Protein AF-A0A0C2ZKI4-F1 (afdb_monomer)

Mean predicted aligned error: 9.09 Å

Nearest PDB structures (foldseek):
  8q8h-assembly1_D  TM=3.939E-01  e=3.869E-04  Niabella aurantiaca DSM 17617
  6z9c-assembly1_A  TM=4.856E-01  e=5.488E-03  Homo sapiens
  5fqh-assembly1_A  TM=3.727E-01  e=3.620E-03  Clostridium perfringens
  4hss-assembly1_A  TM=4.366E-01  e=1.912E-02  Corynebacterium diphtheriae NCTC 13129
  5fr0-assembly1_A  TM=3.6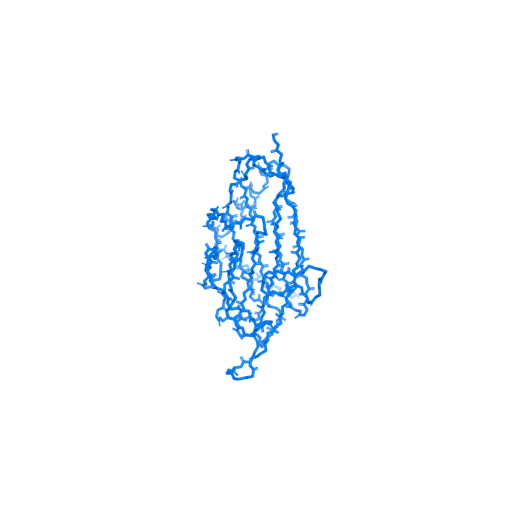93E-01  e=7.897E-03  Clostridium perfringens

Sequence (197 aa):
MRFVVVLLFLFNSVWADTLRNEIREEYNAPVSNMETQEINSNGINITLRYPAHVYAGETFTVYASMTNSIDYATMGGLTLSFPQYNSMDANILSRRFDKLNGYLPPSKLYSRVYNRNIPIDYYVIEGWENEWSYGATKHMRLQFKAPYSIPQIEVNVRGVLIFGRGRNKQEVAVPIHSYLNDQQGYPVTQIVIKVLR

Solvent-accessible surface area (backbone atoms only — not comparable to full-atom values): 10902 Å² total; per-residue (Å²): 137,86,86,81,85,79,84,79,80,85,72,63,66,69,62,56,50,52,53,49,48,56,52,48,59,63,68,72,48,74,83,73,59,58,44,75,49,78,47,78,42,95,50,36,40,36,43,37,39,32,44,51,56,47,49,43,67,39,74,49,58,42,37,41,34,42,33,34,63,40,79,69,41,37,24,35,34,43,36,45,30,29,81,91,27,53,65,77,73,68,46,76,76,46,70,62,39,80,39,76,47,78,45,40,54,85,42,70,47,78,18,77,81,72,69,41,75,39,76,36,82,32,18,34,40,37,34,34,31,79,73,40,52,56,72,42,70,34,36,41,30,36,33,35,63,37,56,81,87,50,65,55,49,55,40,36,35,33,36,37,42,28,28,68,61,85,91,62,56,45,76,50,56,29,39,77,73,52,100,44,59,48,95,56,64,44,32,29,49,72,50,70,27,37,36,43,131

pLDDT: mean 86.59, std 19.32, range [29.3, 98.62]

Structure (mmCIF, N/CA/C/O backbone):
data_AF-A0A0C2ZKI4-F1
#
_entry.id   AF-A0A0C2ZKI4-F1
#
loop_
_atom_site.group_PDB
_atom_site.id
_atom_site.type_symbol
_atom_site.label_atom_id
_atom_site.label_alt_id
_atom_site.label_comp_id
_atom_site.label_asym_id
_atom_site.label_entity_id
_atom_site.label_seq_id
_atom_site.pdbx_PDB_ins_code
_atom_site.Cartn_x
_atom_site.Cartn_y
_atom_site.Cartn_z
_atom_site.occupancy
_atom_site.B_iso_or_equiv
_atom_site.auth_seq_id
_atom_site.auth_comp_id
_atom_site.auth_asym_id
_atom_site.auth_atom_id
_atom_site.pdbx_PDB_model_num
ATOM 1 N N . MET A 1 1 ? -22.386 -2.337 -54.369 1.00 37.91 1 MET A N 1
ATOM 2 C CA . MET A 1 1 ? -22.673 -2.932 -53.044 1.00 37.91 1 MET A CA 1
ATOM 3 C C . MET A 1 1 ? -21.353 -3.280 -52.377 1.00 37.91 1 MET A C 1
ATOM 5 O O . MET A 1 1 ? -20.612 -4.079 -52.931 1.00 37.91 1 MET A O 1
ATOM 9 N N . ARG A 1 2 ? -21.017 -2.641 -51.251 1.00 32.12 2 ARG A N 1
ATOM 10 C CA . ARG A 1 2 ? -19.875 -3.028 -50.408 1.00 32.12 2 ARG A CA 1
ATOM 11 C C . ARG A 1 2 ? -20.406 -3.935 -49.300 1.00 32.12 2 ARG A C 1
ATOM 13 O O . ARG A 1 2 ? -21.283 -3.512 -48.555 1.00 32.12 2 ARG A O 1
ATOM 20 N N . PHE A 1 3 ? -19.901 -5.161 -49.223 1.00 29.30 3 PHE A N 1
ATOM 21 C CA . PHE A 1 3 ? -20.141 -6.052 -48.092 1.00 29.30 3 PHE A CA 1
ATOM 22 C C . PHE A 1 3 ? -19.179 -5.679 -46.963 1.00 29.30 3 PHE A C 1
ATOM 24 O O . PHE A 1 3 ? -17.966 -5.669 -47.160 1.00 29.30 3 PHE A O 1
ATOM 31 N N . VAL A 1 4 ? -19.728 -5.364 -45.791 1.00 29.44 4 VAL A N 1
ATOM 32 C CA . VAL A 1 4 ? -18.985 -5.342 -44.529 1.00 29.44 4 VAL A CA 1
ATOM 33 C C . VAL A 1 4 ? -19.191 -6.709 -43.893 1.00 29.44 4 VAL A C 1
ATOM 35 O O . VAL A 1 4 ? -20.310 -7.068 -43.534 1.00 29.44 4 VAL A O 1
ATOM 38 N N . VAL A 1 5 ? -18.117 -7.487 -43.796 1.00 31.23 5 VAL A N 1
ATOM 39 C CA . VAL A 1 5 ? -18.086 -8.719 -43.006 1.00 31.23 5 VAL A CA 1
ATOM 40 C C . VAL A 1 5 ? -17.860 -8.305 -41.557 1.00 31.23 5 VAL A C 1
ATOM 42 O O . VAL A 1 5 ? -16.772 -7.858 -41.199 1.00 31.23 5 VAL A O 1
ATOM 45 N N . VAL A 1 6 ? -18.894 -8.420 -40.727 1.00 37.03 6 VAL A N 1
ATOM 46 C CA . VAL A 1 6 ? -18.751 -8.325 -39.271 1.00 37.03 6 VAL A CA 1
ATOM 47 C C . VAL A 1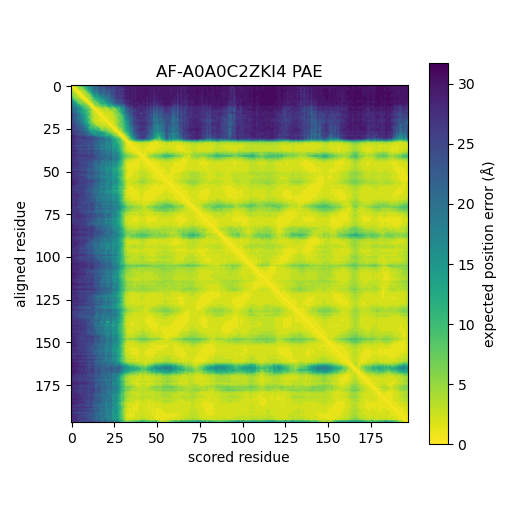 6 ? -18.367 -9.712 -38.772 1.00 37.03 6 VAL A C 1
ATOM 49 O O . VAL A 1 6 ? -19.186 -10.629 -38.759 1.00 37.03 6 VAL A O 1
ATOM 52 N N . LEU A 1 7 ? -17.097 -9.874 -38.402 1.00 31.77 7 LEU A N 1
ATOM 53 C CA . LEU A 1 7 ? -16.608 -11.057 -37.703 1.00 31.77 7 LEU A CA 1
ATOM 54 C C . LEU A 1 7 ? -17.161 -11.019 -36.266 1.00 31.77 7 LEU A C 1
ATOM 56 O O . LEU A 1 7 ? -16.655 -10.285 -35.417 1.00 31.77 7 LEU A O 1
ATOM 60 N N . LEU A 1 8 ? -18.220 -11.782 -35.991 1.00 34.41 8 LEU A N 1
ATOM 61 C CA . LEU A 1 8 ? -18.655 -12.061 -34.622 1.00 34.41 8 LEU A CA 1
ATOM 62 C C . LEU A 1 8 ? -17.732 -13.129 -34.027 1.00 34.41 8 LEU A C 1
ATOM 64 O O . LEU A 1 8 ? -17.852 -14.313 -34.335 1.00 34.41 8 LEU A O 1
ATOM 68 N N . PHE A 1 9 ? -16.810 -12.708 -33.163 1.00 36.28 9 PHE A N 1
ATOM 69 C CA . PHE A 1 9 ? -16.100 -13.632 -32.285 1.00 36.28 9 PHE A CA 1
ATOM 70 C C . PHE A 1 9 ? -17.050 -14.109 -31.181 1.00 36.28 9 PHE A C 1
ATOM 72 O O . PHE A 1 9 ? -17.477 -13.334 -30.326 1.00 36.28 9 PHE A O 1
ATOM 79 N N . LEU A 1 10 ? -17.366 -15.403 -31.207 1.00 39.44 10 LEU A N 1
ATOM 80 C CA . LEU A 1 10 ? -17.976 -16.135 -30.101 1.00 39.44 10 LEU A CA 1
ATOM 81 C C . LEU A 1 10 ? -16.956 -16.222 -28.956 1.00 39.44 10 LEU A C 1
ATOM 83 O O . LEU A 1 10 ? -16.124 -17.126 -28.923 1.00 39.44 10 LEU A O 1
ATOM 87 N N . PHE A 1 11 ? -16.990 -15.264 -28.031 1.00 40.72 11 PHE A N 1
ATOM 88 C CA . PHE A 1 11 ? -16.273 -15.376 -26.763 1.00 40.72 11 PHE A CA 1
ATOM 89 C C . PHE A 1 11 ? -17.106 -16.187 -25.761 1.00 40.72 11 PHE A C 1
ATOM 91 O O . PHE A 1 11 ? -18.300 -15.955 -25.584 1.00 40.72 11 PHE A O 1
ATOM 98 N N . ASN A 1 12 ? -16.442 -17.168 -25.148 1.00 44.38 12 ASN A N 1
ATOM 99 C CA . ASN A 1 12 ? -16.962 -18.180 -24.228 1.00 44.38 12 ASN A CA 1
ATOM 100 C C . ASN A 1 12 ? -17.984 -17.644 -23.207 1.00 44.38 12 ASN A C 1
ATOM 102 O O . ASN A 1 12 ? -17.681 -16.736 -22.431 1.00 44.38 12 ASN A O 1
ATOM 106 N N . SER A 1 13 ? -19.156 -18.286 -23.147 1.00 54.28 13 SER A N 1
ATOM 107 C CA . SER A 1 13 ? -20.263 -17.988 -22.220 1.00 54.28 13 SER A CA 1
ATOM 108 C C . SER A 1 13 ? -19.841 -17.938 -20.749 1.00 54.28 13 SER A C 1
ATOM 110 O O . SER A 1 13 ? -20.344 -17.118 -19.993 1.00 54.28 13 SER A O 1
ATOM 112 N N . VAL A 1 14 ? -18.840 -18.733 -20.368 1.00 49.41 14 VAL A N 1
ATOM 113 C CA . VAL A 1 14 ? -18.329 -18.818 -18.993 1.00 49.41 14 VAL A CA 1
ATOM 114 C C . VAL A 1 14 ? -17.752 -17.485 -18.497 1.00 49.41 14 VAL A C 1
ATOM 116 O O . VAL A 1 14 ? -17.982 -17.112 -17.355 1.00 49.41 14 VAL A O 1
ATOM 119 N N . TRP A 1 15 ? -17.048 -16.725 -19.343 1.00 54.16 15 TRP A N 1
ATOM 120 C CA . TRP A 1 15 ? -16.497 -15.417 -18.949 1.00 54.16 15 TRP A CA 1
ATOM 121 C C . TRP A 1 15 ? -17.580 -14.345 -18.823 1.00 54.16 15 TRP A C 1
ATOM 123 O O . TRP A 1 15 ? -17.510 -13.489 -17.941 1.00 54.16 15 TRP A O 1
ATOM 133 N N . ALA A 1 16 ? -18.590 -14.404 -19.692 1.00 52.09 16 ALA A N 1
ATOM 134 C CA . ALA A 1 16 ? -19.735 -13.508 -19.629 1.00 52.09 16 ALA A CA 1
ATOM 135 C C . ALA A 1 16 ? -20.587 -13.775 -18.379 1.00 52.09 16 ALA A C 1
ATOM 137 O O . ALA A 1 16 ? -21.088 -12.826 -17.780 1.00 52.09 16 ALA A O 1
ATOM 138 N N . ASP A 1 17 ? -20.706 -15.036 -17.960 1.00 47.88 17 ASP A N 1
ATOM 139 C CA . ASP A 1 17 ? -21.425 -15.423 -16.747 1.00 47.88 17 ASP A CA 1
ATOM 140 C C . ASP A 1 17 ? -20.657 -15.047 -15.475 1.00 47.88 17 ASP A C 1
ATOM 142 O O . ASP A 1 17 ? -21.270 -14.540 -14.538 1.00 47.88 17 ASP A O 1
ATOM 146 N N . THR A 1 18 ? -19.325 -15.180 -15.448 1.00 54.97 18 THR A N 1
ATOM 147 C CA . THR A 1 18 ? -18.505 -14.697 -14.321 1.00 54.97 18 THR A CA 1
ATOM 148 C C . THR A 1 18 ? -18.608 -13.181 -14.166 1.00 54.97 18 THR A C 1
ATOM 150 O O . THR A 1 18 ? -18.892 -12.707 -13.072 1.00 54.97 18 THR A O 1
ATOM 153 N N . LEU A 1 19 ? -18.491 -12.420 -15.262 1.00 49.25 19 LEU A N 1
ATOM 154 C CA . LEU A 1 19 ? -18.673 -10.963 -15.237 1.00 49.25 19 LEU A CA 1
ATOM 155 C C . LEU A 1 19 ? -20.100 -10.570 -14.829 1.00 49.25 19 LEU A C 1
ATOM 157 O O . LEU A 1 19 ? -20.286 -9.640 -14.052 1.00 49.25 19 LEU A O 1
ATOM 161 N N . ARG A 1 20 ? -21.127 -11.286 -15.307 1.00 48.88 20 ARG A N 1
ATOM 162 C CA . ARG A 1 20 ? -22.522 -11.041 -14.900 1.00 48.88 20 ARG A CA 1
ATOM 163 C C . ARG A 1 20 ? -22.770 -11.359 -13.431 1.00 48.88 20 ARG A C 1
ATOM 165 O O . ARG A 1 20 ? -23.572 -10.663 -12.813 1.00 48.88 20 ARG A O 1
ATOM 172 N N . ASN A 1 21 ? -22.123 -12.385 -12.886 1.00 49.56 21 ASN A N 1
ATOM 173 C CA . ASN A 1 21 ? -22.254 -12.759 -11.482 1.00 49.56 21 ASN A CA 1
ATOM 174 C C . ASN A 1 21 ? -21.488 -11.793 -10.570 1.00 49.56 21 ASN A C 1
ATOM 176 O O . ASN A 1 21 ? -22.057 -11.361 -9.574 1.00 49.56 21 ASN A O 1
ATOM 180 N N . GLU A 1 22 ? -20.288 -11.348 -10.960 1.00 53.16 22 GLU A N 1
ATOM 181 C CA . GLU A 1 22 ? -19.554 -10.277 -10.264 1.00 53.16 22 GLU A CA 1
ATOM 182 C C . GLU A 1 22 ? -20.364 -8.966 -10.235 1.00 53.16 22 GLU A C 1
ATOM 184 O O . GLU A 1 22 ? -20.493 -8.341 -9.184 1.00 53.16 22 GLU A O 1
ATOM 189 N N . ILE A 1 23 ? -21.008 -8.596 -11.350 1.00 52.44 23 ILE A N 1
ATOM 190 C CA . ILE A 1 23 ? -21.878 -7.407 -11.433 1.00 52.44 23 ILE A CA 1
ATOM 191 C C . ILE A 1 23 ? -23.172 -7.582 -10.611 1.00 52.44 23 ILE A C 1
ATOM 193 O O . ILE A 1 23 ? -23.674 -6.625 -10.023 1.00 52.44 23 ILE A O 1
ATOM 197 N N . ARG A 1 24 ? -23.744 -8.793 -10.546 1.00 43.81 24 ARG A N 1
ATOM 198 C CA . ARG A 1 24 ? -24.962 -9.074 -9.759 1.00 43.81 24 ARG A CA 1
ATOM 199 C C . ARG A 1 24 ? -24.718 -9.088 -8.253 1.00 43.81 24 ARG A C 1
ATOM 201 O O . ARG A 1 24 ? -25.612 -8.684 -7.511 1.00 43.81 24 ARG A O 1
ATOM 208 N N . GLU A 1 25 ? -23.551 -9.541 -7.803 1.00 52.25 25 GLU A N 1
ATOM 209 C CA . GLU A 1 25 ? -23.153 -9.423 -6.396 1.00 52.25 25 GLU A CA 1
ATOM 210 C C . GLU A 1 25 ? -22.948 -7.953 -5.996 1.00 52.25 25 GLU A C 1
ATOM 212 O O . GLU A 1 25 ? -23.338 -7.561 -4.898 1.00 52.25 25 GLU A O 1
ATOM 217 N N . GLU A 1 26 ? -22.448 -7.112 -6.909 1.00 51.31 26 GLU A N 1
ATOM 218 C CA . GLU A 1 26 ? -22.311 -5.661 -6.704 1.00 51.31 26 GLU A CA 1
ATOM 219 C C . GLU A 1 26 ? -23.673 -4.934 -6.625 1.00 51.31 26 GLU A C 1
ATOM 221 O O . GLU A 1 26 ? -23.800 -3.947 -5.905 1.00 51.31 26 GLU A O 1
ATOM 226 N N . TYR A 1 27 ? -24.719 -5.444 -7.295 1.00 41.06 27 TYR A N 1
ATOM 227 C CA . TYR A 1 27 ? -26.045 -4.802 -7.362 1.00 41.06 27 TYR A CA 1
ATOM 228 C C . TYR A 1 27 ? -27.000 -5.151 -6.203 1.00 41.06 27 TYR A C 1
ATOM 230 O O . TYR A 1 27 ? -27.958 -4.421 -5.960 1.00 41.06 27 TYR A O 1
ATOM 238 N N . ASN A 1 28 ? -26.763 -6.258 -5.489 1.00 40.84 28 ASN A N 1
ATOM 239 C CA . ASN A 1 28 ? -27.579 -6.679 -4.336 1.00 40.84 28 ASN A CA 1
ATOM 240 C C . ASN A 1 28 ? -26.953 -6.318 -2.978 1.00 40.84 28 ASN A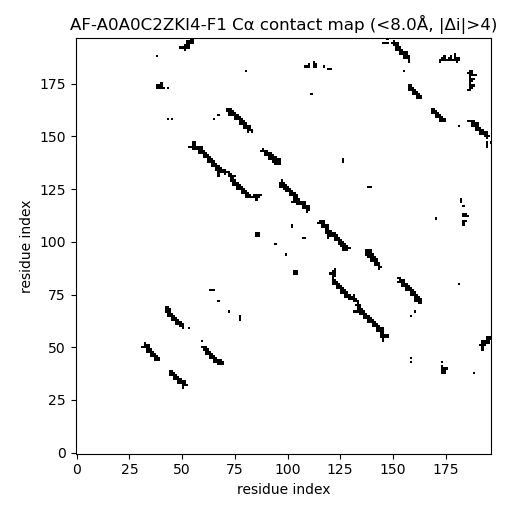 C 1
ATOM 242 O O . ASN A 1 28 ? -27.528 -6.630 -1.933 1.00 40.84 28 ASN A O 1
ATOM 246 N N . ALA A 1 29 ? -25.789 -5.664 -2.973 1.00 44.09 29 ALA A N 1
ATOM 247 C CA . ALA A 1 29 ? -25.237 -5.070 -1.767 1.00 44.09 29 ALA A CA 1
ATOM 248 C C . ALA A 1 29 ? -26.055 -3.814 -1.394 1.00 44.09 29 ALA A C 1
ATOM 250 O O . ALA A 1 29 ? -26.409 -3.035 -2.284 1.00 44.09 29 ALA A O 1
ATOM 251 N N . PRO A 1 30 ? -26.377 -3.589 -0.106 1.00 43.88 30 PRO A N 1
ATOM 252 C CA . PRO A 1 30 ? -27.006 -2.344 0.326 1.00 43.88 30 PRO A CA 1
ATOM 253 C C . PRO A 1 30 ? -26.194 -1.149 -0.196 1.00 43.88 30 PRO A C 1
ATOM 255 O O . PRO A 1 30 ? -24.967 -1.191 -0.131 1.00 43.88 30 PRO A O 1
ATOM 258 N N . VAL A 1 31 ? -26.898 -0.143 -0.746 1.00 46.84 31 VAL A N 1
ATOM 259 C CA . VAL A 1 31 ? -26.402 1.129 -1.325 1.00 46.84 31 VAL A CA 1
ATOM 260 C C . VAL A 1 31 ? -24.948 1.391 -0.935 1.00 46.84 31 VAL A C 1
ATOM 262 O O . VAL A 1 31 ? -24.687 1.752 0.212 1.00 46.84 31 VAL A O 1
ATOM 265 N N . SER A 1 32 ? -24.010 1.122 -1.854 1.00 58.75 32 SER A N 1
ATOM 266 C CA . SER A 1 32 ? -22.607 0.899 -1.495 1.00 58.75 32 SER A CA 1
ATOM 267 C C . SER A 1 32 ? -22.046 2.078 -0.702 1.00 58.75 32 SER A C 1
ATOM 269 O O . SER A 1 32 ? -21.780 3.142 -1.260 1.00 58.75 32 SER A O 1
ATOM 271 N N . ASN A 1 33 ? -21.791 1.868 0.587 1.00 84.69 33 ASN A N 1
ATOM 272 C CA . ASN A 1 33 ? -21.042 2.770 1.461 1.00 84.69 33 ASN A CA 1
ATOM 273 C C . ASN A 1 33 ? -19.553 2.844 1.074 1.00 84.69 33 ASN A C 1
ATOM 275 O O . ASN A 1 33 ? -18.723 3.168 1.914 1.00 84.69 33 ASN A O 1
ATOM 279 N N . MET A 1 34 ? -19.209 2.506 -0.169 1.00 93.88 34 MET A N 1
ATOM 280 C CA . MET A 1 34 ? -17.855 2.407 -0.681 1.00 93.88 34 MET A CA 1
ATOM 281 C C . MET A 1 34 ? -17.418 3.749 -1.258 1.00 93.88 34 MET A C 1
ATOM 283 O O . MET A 1 34 ? -18.045 4.291 -2.164 1.00 93.88 34 MET A O 1
ATOM 287 N N . GLU A 1 35 ? -16.299 4.250 -0.765 1.00 96.38 35 GLU A N 1
ATOM 288 C CA . GLU A 1 35 ? -15.554 5.353 -1.344 1.00 96.38 35 GLU A CA 1
ATOM 289 C C . GLU A 1 35 ? -14.490 4.823 -2.304 1.00 96.38 35 GLU A C 1
ATOM 291 O O . GLU A 1 35 ? -14.041 3.674 -2.215 1.00 96.38 35 GLU A O 1
ATOM 296 N N . THR A 1 36 ? -14.099 5.673 -3.252 1.00 97.38 36 THR A N 1
ATOM 297 C CA . THR A 1 36 ? -12.974 5.424 -4.151 1.00 97.38 36 THR A CA 1
ATOM 298 C C . THR A 1 36 ? -12.020 6.604 -4.080 1.00 97.38 36 THR A C 1
ATOM 300 O O . THR A 1 36 ? -12.421 7.738 -4.333 1.00 97.38 36 THR A O 1
ATOM 303 N N . GLN A 1 37 ? -10.760 6.329 -3.759 1.00 97.56 37 GLN A N 1
ATOM 304 C CA . GLN A 1 37 ? -9.674 7.297 -3.790 1.00 97.56 37 GLN A CA 1
ATOM 305 C C . GLN A 1 37 ? -8.734 6.958 -4.947 1.00 97.56 37 GLN A C 1
ATOM 307 O O . GLN A 1 37 ? -8.166 5.868 -5.000 1.00 97.56 37 GLN A O 1
ATOM 312 N N . GLU A 1 38 ? -8.545 7.920 -5.843 1.00 97.50 38 GLU A N 1
ATOM 313 C CA . GLU A 1 38 ? -7.577 7.851 -6.938 1.00 97.50 38 GLU A CA 1
ATOM 314 C C . GLU A 1 38 ? -6.347 8.693 -6.584 1.00 97.50 38 GLU A C 1
ATOM 316 O O . GLU A 1 38 ? -6.470 9.822 -6.099 1.00 97.50 38 GLU A O 1
ATOM 321 N N . ILE A 1 39 ? -5.153 8.159 -6.827 1.00 96.50 39 ILE A N 1
ATOM 322 C CA . ILE A 1 39 ? -3.879 8.858 -6.645 1.00 96.50 39 ILE A CA 1
ATOM 323 C C . ILE A 1 39 ? -3.113 8.719 -7.956 1.00 96.50 39 ILE A C 1
ATOM 325 O O . ILE A 1 39 ? -2.701 7.623 -8.331 1.00 96.50 39 ILE A O 1
ATOM 329 N N . ASN A 1 40 ? -2.926 9.830 -8.666 1.00 93.19 40 ASN A N 1
ATOM 330 C CA . ASN A 1 40 ? -2.217 9.852 -9.940 1.00 93.19 40 ASN A CA 1
ATOM 331 C C . ASN A 1 40 ? -0.970 10.731 -9.836 1.00 93.19 40 ASN A C 1
ATOM 333 O O . ASN A 1 40 ? -1.049 11.908 -9.479 1.00 93.19 40 ASN A O 1
ATOM 337 N N . SER A 1 41 ? 0.190 10.156 -10.141 1.00 90.25 41 SER A N 1
ATOM 338 C CA . SER A 1 41 ? 1.441 10.902 -10.223 1.00 90.25 41 SER A CA 1
ATOM 339 C C . SER A 1 41 ? 2.444 10.200 -11.123 1.00 90.25 41 SER A C 1
ATOM 341 O O . SER A 1 41 ? 2.620 8.990 -11.024 1.00 90.25 41 SER A O 1
ATOM 343 N N . ASN A 1 42 ? 3.129 10.958 -11.983 1.00 83.62 42 ASN A N 1
ATOM 344 C CA . ASN A 1 42 ? 4.209 10.461 -12.844 1.00 83.62 42 ASN A CA 1
ATOM 345 C C . ASN A 1 42 ? 3.867 9.193 -13.652 1.00 83.62 42 ASN A C 1
ATOM 347 O O . ASN A 1 42 ? 4.728 8.347 -13.841 1.00 83.62 42 ASN A O 1
ATOM 351 N N . GLY A 1 43 ? 2.628 9.025 -14.126 1.00 84.75 43 GLY A N 1
ATOM 352 C CA . GLY A 1 43 ? 2.246 7.825 -14.890 1.00 84.75 43 GLY A CA 1
ATOM 353 C C . GLY A 1 43 ? 2.022 6.574 -14.031 1.00 84.75 43 GLY A C 1
ATOM 354 O O . GLY A 1 43 ? 1.907 5.471 -14.559 1.00 84.75 43 GLY A O 1
ATOM 355 N N . ILE A 1 44 ? 1.918 6.729 -12.715 1.00 92.56 44 ILE A N 1
ATOM 356 C CA . ILE A 1 44 ? 1.432 5.707 -11.792 1.00 92.56 44 ILE A CA 1
ATOM 357 C C . ILE A 1 44 ? 0.042 6.133 -11.335 1.00 92.56 44 ILE A C 1
ATOM 359 O O . ILE A 1 44 ? -0.145 7.247 -10.839 1.00 92.56 44 ILE A O 1
ATOM 363 N N . ASN A 1 45 ? -0.925 5.235 -11.488 1.00 96.31 45 ASN A N 1
ATOM 364 C CA . ASN A 1 45 ? -2.264 5.403 -10.938 1.00 96.31 45 ASN A CA 1
ATOM 365 C C . ASN A 1 45 ? -2.466 4.366 -9.829 1.00 96.31 45 ASN A C 1
ATOM 367 O O . ASN A 1 45 ? -2.215 3.181 -10.049 1.00 96.31 45 ASN A O 1
ATOM 371 N N . ILE A 1 46 ? -2.898 4.817 -8.655 1.00 98.19 46 ILE A N 1
ATOM 372 C CA . ILE A 1 46 ? -3.357 3.968 -7.560 1.00 98.19 46 ILE A CA 1
ATOM 373 C C . ILE A 1 46 ? -4.847 4.221 -7.363 1.00 98.19 46 ILE A C 1
ATOM 375 O O . ILE A 1 46 ? -5.257 5.365 -7.181 1.00 98.19 46 ILE A O 1
ATOM 379 N N . THR A 1 47 ? -5.617 3.143 -7.303 1.00 98.44 47 THR A N 1
ATOM 380 C CA . THR A 1 47 ? -7.036 3.159 -6.952 1.00 98.44 47 THR A CA 1
ATOM 381 C C . THR A 1 47 ? -7.220 2.423 -5.637 1.00 98.44 47 THR A C 1
ATOM 383 O O . THR A 1 47 ? -6.789 1.276 -5.492 1.00 98.44 47 THR A O 1
ATOM 386 N N . LEU A 1 48 ? -7.897 3.056 -4.689 1.00 98.31 48 LEU A N 1
ATOM 387 C CA . LEU A 1 48 ? -8.280 2.462 -3.418 1.00 98.31 48 LEU A CA 1
ATOM 388 C C . LEU A 1 48 ? -9.802 2.492 -3.294 1.00 98.31 48 LEU A C 1
ATOM 390 O O . LEU A 1 48 ? -10.397 3.558 -3.390 1.00 98.31 48 LEU A O 1
ATOM 394 N N . ARG A 1 49 ? -10.430 1.340 -3.055 1.00 98.12 49 ARG A N 1
ATOM 395 C CA . ARG A 1 49 ? -11.862 1.222 -2.753 1.00 98.12 49 ARG A CA 1
ATOM 396 C C . ARG A 1 49 ? -12.031 0.684 -1.341 1.00 98.12 49 ARG A C 1
ATOM 398 O O . ARG A 1 49 ? -11.461 -0.356 -1.003 1.00 98.12 49 ARG A O 1
ATOM 405 N N . TYR A 1 50 ? -12.812 1.374 -0.528 1.00 97.69 50 TYR A N 1
ATOM 406 C CA . TYR A 1 50 ? -12.970 1.081 0.896 1.00 97.69 50 TYR A CA 1
ATOM 407 C C . TYR A 1 50 ? -14.319 1.605 1.395 1.00 97.69 50 TYR A C 1
ATOM 409 O O . TYR A 1 50 ? -14.859 2.523 0.788 1.00 97.69 50 TYR A O 1
ATOM 417 N N . PRO A 1 51 ? -14.892 1.065 2.478 1.00 97.06 51 PRO A N 1
ATOM 418 C CA . PRO A 1 51 ? -16.116 1.621 3.038 1.00 97.06 51 PRO A CA 1
ATOM 419 C C . PRO A 1 51 ? -15.844 2.941 3.775 1.00 97.06 51 PRO A C 1
ATOM 421 O O . PRO A 1 51 ? -14.898 3.025 4.550 1.00 97.06 51 PRO A O 1
ATOM 424 N N . ALA A 1 52 ? -16.703 3.945 3.609 1.00 95.69 52 ALA A N 1
ATOM 425 C CA . ALA A 1 52 ? -16.666 5.210 4.352 1.00 95.69 52 ALA A CA 1
ATOM 426 C C . ALA A 1 52 ? -16.795 4.998 5.872 1.00 95.69 52 ALA A C 1
ATOM 428 O O . ALA A 1 52 ? -16.248 5.743 6.689 1.00 95.69 52 ALA A O 1
ATOM 429 N N . HIS A 1 53 ? -17.572 3.983 6.256 1.00 96.44 53 HIS A N 1
ATOM 430 C CA . HIS A 1 53 ? -17.804 3.599 7.639 1.00 96.44 53 HIS A CA 1
ATOM 431 C C . HIS A 1 53 ? -18.057 2.096 7.772 1.00 96.44 53 HIS A C 1
ATOM 433 O O . HIS A 1 53 ? -18.559 1.455 6.850 1.00 96.44 53 HIS A O 1
ATOM 439 N N . VAL A 1 54 ? -17.737 1.553 8.943 1.00 96.00 54 VAL A N 1
ATOM 440 C CA . VAL A 1 54 ? -17.911 0.146 9.329 1.00 96.00 54 VAL A CA 1
ATOM 441 C C . VAL A 1 54 ? -18.470 0.080 10.746 1.00 96.00 54 VAL A C 1
ATOM 443 O O . VAL A 1 54 ? -18.203 0.985 11.536 1.00 96.00 54 VAL A O 1
ATOM 446 N N . TYR A 1 55 ? -19.208 -0.968 11.103 1.00 95.88 55 TYR A N 1
ATOM 447 C CA . TYR A 1 55 ? -19.588 -1.193 12.499 1.00 95.88 55 TYR A CA 1
ATOM 448 C C . TYR A 1 55 ? -18.504 -1.978 13.232 1.00 95.88 55 TYR A C 1
ATOM 450 O O . TYR A 1 55 ? -17.890 -2.896 12.683 1.00 95.88 55 TYR A O 1
ATOM 458 N N . ALA A 1 56 ? -18.256 -1.613 14.487 1.00 95.69 56 ALA A N 1
ATOM 459 C CA . ALA A 1 56 ? -17.307 -2.305 15.341 1.00 95.69 56 ALA A CA 1
ATOM 460 C C . ALA A 1 56 ? -17.615 -3.811 15.411 1.00 95.69 56 ALA A C 1
ATOM 462 O O . ALA A 1 56 ? -18.751 -4.227 15.620 1.00 95.69 56 ALA A O 1
ATOM 463 N N . GLY A 1 57 ? -16.586 -4.641 15.237 1.00 94.38 57 GLY A N 1
ATOM 464 C CA . GLY A 1 57 ? -16.707 -6.097 15.236 1.00 94.38 57 GLY A CA 1
ATOM 465 C C . GLY A 1 57 ? -17.059 -6.731 13.893 1.00 94.38 57 GLY A C 1
ATOM 466 O O . GLY A 1 57 ? -16.805 -7.929 13.737 1.00 94.38 57 GLY A O 1
ATOM 467 N N . GLU A 1 58 ? -17.578 -5.969 12.931 1.00 94.94 58 GLU A N 1
ATOM 468 C CA . GLU A 1 58 ? -17.876 -6.476 11.592 1.00 94.94 58 GLU A CA 1
ATOM 469 C C . GLU A 1 58 ? -16.616 -6.607 10.735 1.00 94.94 58 GLU A C 1
ATOM 471 O O . GLU A 1 58 ? -15.580 -5.979 10.981 1.00 94.94 58 GLU A O 1
ATOM 476 N N . THR A 1 59 ? -16.696 -7.443 9.702 1.00 96.12 59 THR A N 1
ATOM 477 C CA . THR A 1 59 ? -15.643 -7.521 8.691 1.00 96.12 59 THR A CA 1
ATOM 478 C C . THR A 1 59 ? -15.859 -6.494 7.597 1.00 96.12 59 THR A C 1
ATOM 480 O O . THR A 1 59 ? -16.978 -6.322 7.123 1.00 96.12 59 THR A O 1
ATOM 483 N N . PHE A 1 60 ? -14.778 -5.901 7.108 1.00 95.62 60 PHE A N 1
ATOM 484 C CA . PHE A 1 60 ? -14.811 -4.982 5.979 1.00 95.62 60 PHE A CA 1
ATOM 485 C C . PHE A 1 60 ? -13.708 -5.299 4.977 1.00 95.62 60 PHE A C 1
ATOM 487 O O . PHE A 1 60 ? -12.723 -5.953 5.313 1.00 95.62 60 PHE A O 1
ATOM 494 N N . THR A 1 61 ? -13.886 -4.857 3.732 1.00 97.19 61 THR A N 1
ATOM 495 C CA . THR A 1 61 ? -12.939 -5.123 2.645 1.00 97.19 61 THR A CA 1
ATOM 496 C C . THR A 1 61 ? -12.319 -3.830 2.139 1.00 97.19 61 THR A C 1
ATOM 498 O O . THR A 1 61 ? -13.027 -2.862 1.878 1.00 97.19 61 THR A O 1
ATOM 501 N N . VAL A 1 62 ? -11.005 -3.849 1.940 1.00 97.81 62 VAL A N 1
ATOM 502 C CA . VAL A 1 62 ? -10.256 -2.813 1.227 1.00 97.81 62 VAL A CA 1
ATOM 503 C C . VAL A 1 62 ? -9.695 -3.430 -0.046 1.00 97.81 62 VAL A C 1
ATOM 505 O O . VAL A 1 62 ? -9.066 -4.490 -0.021 1.00 97.81 62 VAL A O 1
ATOM 508 N N . TYR A 1 63 ? -9.926 -2.770 -1.171 1.00 98.44 63 TYR A N 1
ATOM 509 C CA . TYR A 1 63 ? -9.303 -3.097 -2.445 1.00 98.44 63 TYR A CA 1
ATOM 510 C C . TYR A 1 63 ? -8.315 -1.996 -2.799 1.00 98.44 63 TYR A C 1
ATOM 512 O O . TYR A 1 63 ? -8.680 -0.824 -2.813 1.00 98.44 63 TYR A O 1
ATOM 520 N N . ALA A 1 64 ? -7.081 -2.372 -3.110 1.00 98.62 64 ALA A N 1
ATOM 521 C CA . ALA A 1 64 ? -6.056 -1.448 -3.563 1.00 98.62 64 ALA A CA 1
ATOM 522 C C . ALA A 1 64 ? -5.433 -1.984 -4.850 1.00 98.62 64 ALA A C 1
ATOM 524 O O . ALA A 1 64 ? -5.013 -3.143 -4.905 1.00 98.62 64 ALA A O 1
ATOM 525 N N . SER A 1 65 ? -5.352 -1.146 -5.877 1.00 98.62 65 SER A N 1
ATOM 526 C CA . SER A 1 65 ? -4.676 -1.466 -7.128 1.00 98.62 65 SER A CA 1
ATOM 527 C C . SER A 1 65 ? -3.736 -0.367 -7.562 1.00 98.62 65 SER A C 1
ATOM 529 O O . SER A 1 65 ? -3.965 0.799 -7.273 1.00 98.62 65 SER A O 1
ATOM 531 N N . MET A 1 66 ? -2.701 -0.751 -8.295 1.00 98.38 66 MET A N 1
ATOM 532 C CA . MET A 1 66 ? -1.742 0.158 -8.894 1.00 98.38 66 MET A CA 1
ATOM 533 C C . MET A 1 66 ? -1.514 -0.239 -10.349 1.00 98.38 66 MET A C 1
ATOM 535 O O . MET A 1 66 ? -1.332 -1.419 -10.656 1.00 98.38 66 MET A O 1
ATOM 539 N N . THR A 1 67 ? -1.528 0.748 -11.236 1.00 97.62 67 THR A N 1
ATOM 540 C CA . THR A 1 67 ? -1.298 0.592 -12.671 1.00 97.62 67 THR A CA 1
ATOM 541 C C . THR A 1 67 ? -0.020 1.316 -13.056 1.00 97.62 67 THR A C 1
ATOM 543 O O . THR A 1 67 ? 0.129 2.513 -12.799 1.00 97.62 67 THR A O 1
ATOM 546 N N . ASN A 1 68 ? 0.892 0.586 -13.695 1.00 95.69 68 ASN A N 1
ATOM 547 C CA . ASN A 1 68 ? 2.096 1.160 -14.275 1.00 95.69 68 ASN A CA 1
ATOM 548 C C . ASN A 1 68 ? 1.796 1.683 -15.687 1.00 95.69 68 ASN A C 1
ATOM 550 O O . ASN A 1 68 ? 1.563 0.888 -16.590 1.00 95.69 68 ASN A O 1
ATOM 554 N N . SER A 1 69 ? 1.854 2.995 -15.900 1.00 93.19 69 SER A N 1
ATOM 555 C CA . SER A 1 69 ? 1.751 3.614 -17.234 1.00 93.19 69 SER A CA 1
ATOM 556 C C . SER A 1 69 ? 3.103 4.147 -17.726 1.00 93.19 69 SER A C 1
ATOM 558 O O . SER A 1 69 ? 3.143 5.065 -18.541 1.00 93.19 69 SER A O 1
ATOM 560 N N . ILE A 1 70 ? 4.210 3.583 -17.230 1.00 89.81 70 ILE A N 1
ATOM 561 C CA . ILE A 1 70 ? 5.587 3.914 -17.612 1.00 89.81 70 ILE A CA 1
ATOM 562 C C . ILE A 1 70 ? 6.243 2.668 -18.215 1.00 89.81 70 ILE A C 1
ATOM 564 O O . ILE A 1 70 ? 6.287 1.599 -17.607 1.00 89.81 70 ILE A O 1
ATOM 568 N N . ASP A 1 71 ? 6.753 2.786 -19.433 1.00 88.56 71 ASP A N 1
ATOM 569 C CA . ASP A 1 71 ? 7.198 1.660 -20.261 1.00 88.56 71 ASP A CA 1
ATOM 570 C C . ASP A 1 71 ? 8.578 1.093 -19.905 1.00 88.56 71 ASP A C 1
ATOM 572 O O . ASP A 1 71 ? 8.881 -0.048 -20.250 1.00 88.56 71 ASP A O 1
ATOM 576 N N . TYR A 1 72 ? 9.385 1.837 -19.151 1.00 89.00 72 TYR A N 1
ATOM 577 C CA . TYR A 1 72 ? 10.708 1.411 -18.680 1.00 89.00 72 TYR A CA 1
ATOM 578 C C . TYR A 1 72 ? 10.775 1.116 -17.170 1.00 89.00 72 TYR A C 1
ATOM 580 O O . TYR A 1 72 ? 11.872 0.996 -16.607 1.00 89.00 72 TYR A O 1
ATOM 588 N N . ALA A 1 73 ? 9.632 0.996 -16.486 1.00 92.25 73 ALA A N 1
ATOM 589 C CA . ALA A 1 73 ? 9.611 0.476 -15.120 1.00 92.25 73 ALA A CA 1
ATOM 590 C C . ALA A 1 73 ? 10.023 -1.003 -15.102 1.00 92.25 73 ALA A C 1
ATOM 592 O O . ALA A 1 73 ? 9.753 -1.759 -16.033 1.00 92.25 73 ALA A O 1
ATOM 593 N N . THR A 1 74 ? 10.707 -1.416 -14.038 1.00 94.12 74 THR A N 1
ATOM 594 C CA . THR A 1 74 ? 11.219 -2.789 -13.906 1.00 94.12 74 THR A CA 1
ATOM 595 C C . THR A 1 74 ? 10.491 -3.571 -12.827 1.00 94.12 74 THR A C 1
ATOM 597 O O . THR A 1 74 ? 10.124 -4.715 -13.052 1.00 94.12 74 THR A O 1
ATOM 600 N N . MET A 1 75 ? 10.253 -2.954 -11.674 1.00 95.62 75 MET A N 1
ATOM 601 C CA . MET A 1 75 ? 9.643 -3.562 -10.492 1.00 95.62 75 MET A CA 1
ATOM 602 C C . MET A 1 75 ? 8.980 -2.468 -9.659 1.00 95.62 75 MET A C 1
ATOM 604 O O . MET A 1 75 ? 9.156 -1.279 -9.940 1.00 95.62 75 MET A O 1
ATOM 608 N N . GLY A 1 76 ? 8.262 -2.845 -8.612 1.00 95.94 76 GLY A N 1
ATOM 609 C CA . GLY A 1 76 ? 7.675 -1.872 -7.705 1.00 95.94 76 GLY A CA 1
ATOM 610 C C . GLY A 1 76 ? 6.792 -2.509 -6.652 1.00 95.94 76 GLY A C 1
ATOM 611 O O . GLY A 1 76 ? 6.655 -3.731 -6.590 1.00 95.94 76 GLY A O 1
ATOM 612 N N . GLY A 1 77 ? 6.145 -1.662 -5.860 1.00 97.12 77 GLY A N 1
ATOM 613 C CA . GLY A 1 77 ? 5.182 -2.126 -4.878 1.00 97.12 77 GLY A CA 1
ATOM 614 C C . GLY A 1 77 ? 4.083 -1.127 -4.564 1.00 97.12 77 GLY A C 1
ATOM 615 O O . GLY A 1 77 ? 4.217 0.069 -4.809 1.00 97.12 77 GLY A O 1
ATOM 616 N N . LEU A 1 78 ? 2.997 -1.654 -4.012 1.00 98.50 78 LEU A N 1
ATOM 617 C CA . LEU A 1 78 ? 1.890 -0.912 -3.423 1.00 98.50 78 LEU A CA 1
ATOM 618 C C . LEU A 1 78 ? 1.846 -1.248 -1.937 1.00 98.50 78 LEU A C 1
ATOM 620 O O . LEU A 1 78 ? 1.806 -2.421 -1.563 1.00 98.50 78 LEU A O 1
ATOM 624 N N . THR A 1 79 ? 1.834 -0.224 -1.100 1.00 98.31 79 THR A N 1
ATOM 625 C CA . THR A 1 79 ? 1.915 -0.358 0.349 1.00 98.31 79 THR A CA 1
ATOM 626 C C . THR A 1 79 ? 0.689 0.272 0.991 1.00 98.31 79 THR A C 1
ATOM 628 O O . THR A 1 79 ? 0.357 1.426 0.710 1.00 98.31 79 THR A O 1
ATOM 631 N N . LEU A 1 80 ? 0.047 -0.484 1.880 1.00 98.38 80 LEU A N 1
ATOM 632 C CA . LEU A 1 80 ? -0.939 0.020 2.829 1.00 98.38 80 LEU A CA 1
ATOM 633 C C . LEU A 1 80 ? -0.334 -0.069 4.225 1.00 98.38 80 LEU A C 1
ATOM 635 O O . LEU A 1 80 ? 0.241 -1.094 4.594 1.00 98.38 80 LEU A O 1
ATOM 639 N N . SER A 1 81 ? -0.460 0.988 5.011 1.00 97.62 81 SER A N 1
ATOM 640 C CA . SER A 1 81 ? 0.035 0.993 6.382 1.00 97.62 81 SER A CA 1
ATOM 641 C C . SER A 1 81 ? -0.966 1.627 7.332 1.00 97.62 81 SER A C 1
ATOM 643 O O . SER A 1 81 ? -1.765 2.469 6.924 1.00 97.62 81 SER A O 1
ATOM 645 N N . PHE A 1 82 ? -0.948 1.171 8.581 1.00 96.94 82 PHE A N 1
ATOM 646 C CA . PHE A 1 82 ? -2.014 1.404 9.550 1.00 96.94 82 PHE A CA 1
ATOM 647 C C . PHE A 1 82 ? -1.423 2.029 10.822 1.00 96.94 82 PHE A C 1
ATOM 649 O O . PHE A 1 82 ? -1.130 1.296 11.767 1.00 96.94 82 PHE A O 1
ATOM 656 N N . PRO A 1 83 ? -1.225 3.363 10.871 1.00 95.81 83 PRO A N 1
ATOM 657 C CA . PRO A 1 83 ? -0.456 4.043 11.926 1.00 95.81 83 PRO A CA 1
ATOM 658 C C . PRO A 1 83 ? -0.927 3.783 13.360 1.00 95.81 83 PRO A C 1
ATOM 660 O O . PRO A 1 83 ? -0.158 3.923 14.304 1.00 95.81 83 PRO A O 1
ATOM 663 N N . GLN A 1 84 ? -2.192 3.400 13.527 1.00 94.44 84 GLN A N 1
ATOM 664 C CA . GLN A 1 84 ? -2.821 3.154 14.823 1.00 94.44 84 GLN A CA 1
ATOM 665 C C . GLN A 1 84 ? -2.645 1.707 15.324 1.00 94.44 84 GLN A C 1
ATOM 667 O O . GLN A 1 84 ? -3.127 1.378 16.407 1.00 94.44 84 GLN A O 1
ATOM 672 N N . TYR A 1 85 ? -2.002 0.826 14.548 1.00 92.62 85 TYR A N 1
ATOM 673 C CA . TYR A 1 85 ? -1.987 -0.612 14.809 1.00 92.62 85 TYR A CA 1
ATOM 674 C C . TYR A 1 85 ? -0.578 -1.179 14.805 1.00 92.62 85 TYR A C 1
ATOM 676 O O . TYR A 1 85 ? 0.113 -1.119 13.798 1.00 92.62 85 TYR A O 1
ATOM 684 N N . ASN A 1 86 ? -0.198 -1.876 15.872 1.00 90.56 86 ASN A N 1
ATOM 685 C CA . ASN A 1 86 ? 1.019 -2.696 15.868 1.00 90.56 86 ASN A CA 1
ATOM 686 C C . ASN A 1 86 ? 0.802 -4.012 15.093 1.00 90.56 86 ASN A C 1
ATOM 688 O O . ASN A 1 86 ? 1.738 -4.621 14.591 1.00 90.56 86 ASN A O 1
ATOM 692 N N . SER A 1 87 ? -0.444 -4.462 14.970 1.00 89.31 87 SER A N 1
ATOM 693 C CA . SER A 1 87 ? -0.816 -5.675 14.245 1.00 89.31 87 SER A CA 1
ATOM 694 C C . SER A 1 87 ? -2.260 -5.585 13.784 1.00 89.31 87 SER A C 1
ATOM 696 O O . SER A 1 87 ? -3.105 -5.048 14.503 1.00 89.31 87 SER A O 1
ATOM 698 N N . MET A 1 88 ? -2.557 -6.163 12.626 1.00 86.69 88 MET A N 1
ATOM 699 C CA . MET A 1 88 ? -3.921 -6.308 12.139 1.00 86.69 88 MET A CA 1
ATOM 700 C C . MET A 1 88 ? -4.051 -7.643 11.409 1.00 86.69 88 MET A C 1
ATOM 702 O O . MET A 1 88 ? -3.210 -7.975 10.573 1.00 86.69 88 MET A O 1
ATOM 706 N N . ASP A 1 89 ? -5.100 -8.401 11.718 1.00 86.88 89 ASP A N 1
ATOM 707 C CA . ASP A 1 89 ? -5.388 -9.643 11.007 1.00 86.88 89 ASP A CA 1
ATOM 708 C C . ASP A 1 89 ? -6.014 -9.307 9.651 1.00 86.88 89 ASP A C 1
ATOM 710 O O . ASP A 1 89 ? -7.164 -8.865 9.565 1.00 86.88 89 ASP A O 1
ATOM 714 N N . ALA A 1 90 ? -5.228 -9.491 8.591 1.00 91.88 90 ALA A N 1
ATOM 715 C CA . ALA A 1 90 ? -5.639 -9.275 7.211 1.00 91.88 90 ALA A CA 1
ATOM 716 C C . ALA A 1 90 ? -5.869 -10.622 6.518 1.00 91.88 90 ALA A C 1
ATOM 718 O O . ALA A 1 90 ? -4.924 -11.370 6.260 1.00 91.88 90 ALA A O 1
ATOM 719 N N . ASN A 1 91 ? -7.118 -10.925 6.173 1.00 95.94 91 ASN A N 1
ATOM 720 C CA . ASN A 1 91 ? -7.438 -12.051 5.306 1.00 95.94 91 ASN A CA 1
ATOM 721 C C . ASN A 1 91 ? -7.280 -11.631 3.836 1.00 95.94 91 ASN A C 1
ATOM 723 O O . ASN A 1 91 ? -7.917 -10.682 3.375 1.00 95.94 91 ASN A O 1
ATOM 727 N N . ILE A 1 92 ? -6.423 -12.325 3.088 1.00 96.38 92 ILE A N 1
ATOM 728 C CA . ILE A 1 92 ? -6.156 -12.013 1.681 1.00 96.38 92 ILE A CA 1
ATOM 729 C C . ILE A 1 92 ? -7.226 -12.692 0.826 1.00 96.38 92 ILE A C 1
ATOM 731 O O . ILE A 1 92 ? -7.171 -13.897 0.597 1.00 96.38 92 ILE A O 1
ATOM 735 N N . LEU A 1 93 ? -8.181 -11.911 0.322 1.00 96.50 93 LEU A N 1
ATOM 736 C CA . LEU A 1 93 ? -9.238 -12.419 -0.555 1.00 96.50 93 LEU A CA 1
ATOM 737 C C . LEU A 1 93 ? -8.728 -12.646 -1.984 1.00 96.50 93 LEU A C 1
ATOM 739 O O . LEU A 1 93 ? -9.072 -13.639 -2.618 1.00 96.50 93 LEU A O 1
ATOM 743 N N . SER A 1 94 ? -7.909 -11.728 -2.505 1.00 97.06 94 SER A N 1
ATOM 744 C CA . SER A 1 94 ? -7.257 -11.878 -3.812 1.00 97.06 94 SER A CA 1
ATOM 745 C C . SER A 1 94 ? -6.001 -11.012 -3.928 1.00 97.06 94 SER A C 1
ATOM 747 O O . SER A 1 94 ? -5.855 -9.997 -3.243 1.00 97.06 94 SER A O 1
ATOM 749 N N . ARG A 1 95 ? -5.079 -11.397 -4.820 1.00 97.25 95 ARG A N 1
ATOM 750 C CA . ARG A 1 95 ? -3.917 -10.578 -5.195 1.00 97.25 95 ARG A CA 1
ATOM 751 C C . ARG A 1 95 ? -3.446 -10.870 -6.619 1.00 97.25 95 ARG A C 1
ATOM 753 O O . ARG A 1 95 ? -3.638 -11.976 -7.118 1.00 97.25 95 ARG A O 1
ATOM 760 N N . ARG A 1 96 ? -2.765 -9.898 -7.230 1.00 97.44 96 ARG A N 1
ATOM 761 C CA . ARG A 1 96 ? -2.040 -10.052 -8.510 1.00 97.44 96 ARG A CA 1
ATOM 762 C C . ARG A 1 96 ? -0.550 -9.712 -8.454 1.00 97.44 96 ARG A C 1
ATOM 764 O O . ARG A 1 96 ? 0.113 -9.849 -9.477 1.00 97.44 96 ARG A O 1
ATOM 771 N N . PHE A 1 97 ? -0.057 -9.269 -7.300 1.00 98.00 97 PHE A N 1
ATOM 772 C CA . PHE A 1 97 ? 1.371 -9.088 -7.038 1.00 98.00 97 PHE A CA 1
ATOM 773 C C . PHE A 1 97 ? 2.078 -10.441 -6.892 1.00 98.00 97 PHE A C 1
ATOM 775 O O . PHE A 1 97 ? 1.499 -11.361 -6.304 1.00 98.00 97 PHE A O 1
ATOM 782 N N . ASP A 1 98 ? 3.335 -10.533 -7.329 1.00 97.94 98 ASP A N 1
ATOM 783 C CA . ASP A 1 98 ? 4.199 -11.701 -7.082 1.00 97.94 98 ASP A CA 1
ATOM 784 C C . ASP A 1 98 ? 4.267 -12.070 -5.595 1.00 97.94 98 ASP A C 1
ATOM 786 O O . ASP A 1 98 ? 4.218 -13.242 -5.205 1.00 97.94 98 ASP A O 1
ATOM 790 N N . LYS A 1 99 ? 4.406 -11.049 -4.742 1.00 97.25 99 LYS A N 1
ATOM 791 C CA . LYS A 1 99 ? 4.497 -11.194 -3.290 1.00 97.25 99 LYS A CA 1
ATOM 792 C C . LYS A 1 99 ? 3.554 -10.230 -2.593 1.00 97.25 99 LYS A C 1
ATOM 794 O O . LYS A 1 99 ? 3.248 -9.156 -3.091 1.00 97.25 99 LYS A O 1
ATOM 799 N N . LEU A 1 100 ? 3.098 -10.646 -1.420 1.00 97.00 100 LEU A N 1
ATOM 800 C CA . LEU A 1 100 ? 2.286 -9.846 -0.520 1.00 97.00 100 LEU A CA 1
ATOM 801 C C . LEU A 1 100 ? 2.775 -10.169 0.886 1.00 97.00 100 LEU A C 1
ATOM 803 O O . LEU A 1 100 ? 2.622 -11.307 1.327 1.00 97.00 100 LEU A O 1
ATOM 807 N N . ASN A 1 101 ? 3.419 -9.203 1.529 1.00 95.25 101 ASN A N 1
ATOM 808 C CA . ASN A 1 101 ? 4.070 -9.384 2.819 1.00 95.25 101 ASN A CA 1
ATOM 809 C C . ASN A 1 101 ? 3.424 -8.461 3.846 1.00 95.25 101 ASN A C 1
ATOM 811 O O . ASN A 1 101 ? 3.323 -7.258 3.616 1.00 95.25 101 ASN A O 1
ATOM 815 N N . GLY A 1 102 ? 3.010 -9.029 4.975 1.00 94.94 102 GLY A N 1
ATOM 816 C CA . GLY A 1 102 ? 2.655 -8.268 6.166 1.00 94.94 102 GLY A CA 1
ATOM 817 C C . GLY A 1 102 ? 3.884 -8.087 7.050 1.00 94.94 102 GLY A C 1
ATOM 818 O O . GLY A 1 102 ? 4.647 -9.033 7.253 1.00 94.94 102 GLY A O 1
ATOM 819 N N . TYR A 1 103 ? 4.057 -6.893 7.594 1.00 94.94 103 TYR A N 1
ATOM 820 C CA . TYR A 1 103 ? 5.125 -6.568 8.518 1.00 94.94 103 TYR A CA 1
ATOM 821 C C . TYR A 1 103 ? 4.550 -5.950 9.791 1.00 94.94 103 TYR A C 1
ATOM 823 O O . TYR A 1 103 ? 3.674 -5.090 9.738 1.00 94.94 103 TYR A O 1
ATOM 831 N N . LEU A 1 104 ? 5.054 -6.404 10.936 1.00 95.06 104 LEU A N 1
ATOM 832 C CA . LEU A 1 104 ? 4.612 -6.008 12.275 1.00 95.06 104 LEU A CA 1
ATOM 833 C C . LEU A 1 104 ? 5.825 -5.727 13.178 1.00 95.06 104 LEU A C 1
ATOM 835 O O . LEU A 1 104 ? 6.879 -6.340 12.964 1.00 95.06 104 LEU A O 1
ATOM 839 N N . PRO A 1 105 ? 5.740 -4.836 14.178 1.00 94.25 105 PRO A N 1
ATOM 840 C CA . PRO A 1 105 ? 6.826 -4.607 15.126 1.00 94.25 105 PRO A CA 1
ATOM 841 C C . PRO A 1 105 ? 7.203 -5.909 15.859 1.00 94.25 105 PRO A C 1
ATOM 843 O O . PRO A 1 105 ? 6.310 -6.667 16.238 1.00 94.25 105 PRO A O 1
ATOM 846 N N . PRO A 1 106 ? 8.498 -6.206 16.088 1.00 92.62 106 PRO A N 1
ATOM 847 C CA . PRO A 1 106 ? 9.670 -5.350 15.888 1.00 92.62 106 PRO A CA 1
ATOM 848 C C . PRO A 1 106 ? 10.421 -5.641 14.573 1.00 92.62 106 PRO A C 1
ATOM 850 O O . PRO A 1 106 ? 11.651 -5.542 14.525 1.00 92.62 106 PRO A O 1
ATOM 853 N N . SER A 1 107 ? 9.726 -6.087 13.519 1.00 94.25 107 SER A N 1
ATOM 854 C CA . SER A 1 107 ? 10.382 -6.382 12.240 1.00 94.25 107 SER A CA 1
ATOM 855 C C . SER A 1 107 ? 11.030 -5.132 11.625 1.00 94.25 107 SER A C 1
ATOM 857 O O . SER A 1 107 ? 10.919 -4.016 12.137 1.00 94.25 107 SER A O 1
ATOM 859 N N . LYS A 1 108 ? 11.797 -5.332 10.550 1.00 94.62 108 LYS A N 1
ATOM 860 C CA . LYS A 1 108 ? 12.485 -4.252 9.843 1.00 94.62 108 LYS A CA 1
ATOM 861 C C . LYS A 1 108 ? 12.092 -4.246 8.380 1.00 94.62 108 LYS A C 1
ATOM 863 O O . LYS A 1 108 ? 11.938 -5.309 7.782 1.00 94.62 108 LYS A O 1
ATOM 868 N N . LEU A 1 109 ? 12.029 -3.052 7.806 1.00 94.00 109 LEU A N 1
ATOM 869 C CA . LEU A 1 109 ? 11.739 -2.840 6.394 1.00 94.00 109 LEU A CA 1
ATOM 870 C C . LEU A 1 109 ? 12.767 -1.880 5.793 1.00 94.00 109 LEU A C 1
ATOM 872 O O . LEU A 1 109 ? 13.181 -0.913 6.435 1.00 94.00 109 LEU A O 1
ATOM 876 N N . TYR A 1 110 ? 13.223 -2.162 4.575 1.00 93.25 110 TYR A N 1
ATOM 877 C CA . TYR A 1 110 ? 14.160 -1.281 3.883 1.00 93.25 110 TYR A CA 1
ATOM 878 C C . TYR A 1 110 ? 13.449 0.008 3.463 1.00 93.25 110 TYR A C 1
ATOM 880 O O . TYR A 1 110 ? 12.377 -0.037 2.869 1.00 93.25 110 TYR A O 1
ATOM 888 N N . SER A 1 111 ? 14.044 1.162 3.750 1.00 94.38 111 SER A N 1
ATOM 889 C CA . SER A 1 111 ? 13.617 2.454 3.212 1.00 94.38 111 SER A CA 1
ATOM 890 C C . SER A 1 111 ? 14.681 2.962 2.250 1.00 94.38 111 SER A C 1
ATOM 892 O O . SER A 1 111 ? 15.851 3.093 2.629 1.00 94.38 111 SER A O 1
ATOM 894 N N . ARG A 1 112 ? 14.285 3.289 1.013 1.00 92.94 112 ARG A N 1
ATOM 895 C CA . ARG A 1 112 ? 15.174 3.967 0.062 1.00 92.94 112 ARG A CA 1
ATOM 896 C C . ARG A 1 112 ? 15.439 5.408 0.486 1.00 92.94 112 ARG A C 1
ATOM 898 O O . ARG A 1 112 ? 16.564 5.864 0.315 1.00 92.94 112 ARG A O 1
ATOM 905 N N . VAL A 1 113 ? 14.446 6.076 1.082 1.00 93.81 113 VAL A N 1
ATOM 906 C CA . VAL A 1 113 ? 14.549 7.452 1.603 1.00 93.81 113 VAL A CA 1
ATOM 907 C C . VAL A 1 113 ? 15.691 7.562 2.613 1.00 93.81 113 VAL A C 1
ATOM 909 O O . VAL A 1 113 ? 16.522 8.461 2.518 1.00 93.81 113 VAL A O 1
ATOM 912 N N . TYR A 1 114 ? 15.788 6.605 3.540 1.00 94.75 114 TYR A N 1
ATOM 913 C CA . TYR A 1 114 ? 16.862 6.560 4.540 1.00 94.75 114 TYR A CA 1
ATOM 914 C C . TYR A 1 114 ? 18.062 5.698 4.131 1.00 94.75 114 TYR A C 1
ATOM 916 O O . TYR A 1 114 ? 19.047 5.626 4.867 1.00 94.75 114 TYR A O 1
ATOM 924 N N . ASN A 1 115 ? 17.970 5.014 2.989 1.00 94.25 115 ASN A N 1
ATOM 925 C CA . ASN A 1 115 ? 18.946 4.056 2.476 1.00 94.25 115 ASN A CA 1
ATOM 926 C C . ASN A 1 115 ? 19.383 2.989 3.506 1.00 94.25 115 ASN A C 1
ATOM 928 O O . ASN A 1 115 ? 20.557 2.623 3.587 1.00 94.25 115 ASN A O 1
ATOM 932 N N . ARG A 1 116 ? 18.447 2.493 4.325 1.00 95.31 116 ARG A N 1
ATOM 933 C CA . ARG A 1 116 ? 18.707 1.476 5.359 1.00 95.31 116 ARG A CA 1
ATOM 934 C C . ARG A 1 116 ? 17.436 0.738 5.766 1.00 95.31 116 ARG A C 1
ATOM 936 O O . ARG A 1 116 ? 16.330 1.220 5.542 1.00 95.31 116 ARG A O 1
ATOM 943 N N . ASN A 1 117 ? 17.609 -0.404 6.426 1.00 95.81 117 ASN A N 1
ATOM 944 C CA . ASN A 1 117 ? 16.521 -1.061 7.146 1.00 95.81 117 ASN A CA 1
ATOM 945 C C . ASN A 1 117 ? 16.155 -0.243 8.384 1.00 95.81 117 ASN A C 1
ATOM 947 O O . ASN A 1 117 ? 17.020 0.018 9.224 1.00 95.81 117 ASN A O 1
ATOM 951 N N . ILE A 1 118 ? 14.885 0.125 8.500 1.00 95.56 118 ILE A N 1
ATOM 952 C CA . ILE A 1 118 ? 14.332 0.788 9.677 1.00 95.56 118 ILE A CA 1
ATOM 953 C C . ILE A 1 118 ? 13.484 -0.199 10.487 1.00 95.56 118 ILE A C 1
ATOM 955 O O . ILE A 1 118 ? 12.917 -1.122 9.895 1.00 95.56 118 ILE A O 1
ATOM 959 N N . PRO A 1 119 ? 13.419 -0.061 11.823 1.00 95.25 119 PRO A N 1
ATOM 960 C CA . PRO A 1 119 ? 12.363 -0.707 12.590 1.00 95.25 119 PRO A CA 1
ATOM 961 C C . PRO A 1 119 ? 11.014 -0.145 12.140 1.00 95.25 119 PRO A C 1
ATOM 963 O O . PRO A 1 119 ? 10.925 1.018 11.751 1.00 95.25 119 PRO A O 1
ATOM 966 N N . ILE A 1 120 ? 9.995 -0.989 12.164 1.00 94.88 120 ILE A N 1
ATOM 967 C CA . ILE A 1 120 ? 8.623 -0.586 11.873 1.00 94.88 120 ILE A CA 1
ATOM 968 C C . ILE A 1 120 ? 7.833 -0.580 13.175 1.00 94.88 120 ILE A C 1
ATOM 970 O O . ILE A 1 120 ? 7.868 -1.550 13.932 1.00 94.88 120 ILE A O 1
ATOM 974 N N . ASP A 1 121 ? 7.176 0.550 13.416 1.00 95.81 121 ASP A N 1
ATOM 975 C CA . ASP A 1 121 ? 6.444 0.911 14.628 1.00 95.81 121 ASP A CA 1
ATOM 976 C C . ASP A 1 121 ? 4.958 0.554 14.518 1.00 95.81 121 ASP A C 1
ATOM 978 O O . ASP A 1 121 ? 4.300 0.328 15.528 1.00 95.81 121 ASP A O 1
ATOM 982 N N . TYR A 1 122 ? 4.441 0.442 13.292 1.00 96.50 122 TYR A N 1
ATOM 983 C CA . TYR A 1 122 ? 3.070 0.025 13.014 1.00 96.50 122 TYR A CA 1
ATOM 984 C C . TYR A 1 122 ? 2.975 -0.929 11.821 1.00 96.50 122 TYR A C 1
ATOM 986 O O . TYR A 1 122 ? 3.899 -1.056 11.012 1.00 96.50 122 TYR A O 1
ATOM 994 N N . TYR A 1 123 ? 1.834 -1.607 11.726 1.00 96.38 123 TYR A N 1
ATOM 995 C CA . TYR A 1 123 ? 1.534 -2.643 10.754 1.00 96.38 123 TYR A CA 1
ATOM 996 C C . TYR A 1 123 ? 1.541 -2.101 9.322 1.00 96.38 123 TYR A C 1
ATOM 998 O O . TYR A 1 123 ? 0.961 -1.054 9.013 1.00 96.38 123 TYR A O 1
ATOM 1006 N N . VAL A 1 124 ? 2.184 -2.859 8.437 1.00 97.00 124 VAL A N 1
ATOM 1007 C CA . VAL A 1 124 ? 2.296 -2.580 7.004 1.00 97.00 124 VAL A CA 1
ATOM 1008 C C . VAL A 1 124 ? 1.957 -3.839 6.233 1.00 97.00 124 VAL A C 1
ATOM 1010 O O . VAL A 1 124 ? 2.390 -4.926 6.604 1.00 97.00 124 VAL A O 1
ATOM 1013 N N . ILE A 1 125 ? 1.257 -3.697 5.117 1.00 97.31 125 ILE A N 1
ATOM 1014 C CA . ILE A 1 125 ? 1.154 -4.742 4.106 1.00 97.31 125 ILE A CA 1
ATOM 1015 C C . ILE A 1 125 ? 1.627 -4.200 2.758 1.00 97.31 125 ILE A C 1
ATOM 1017 O O . ILE A 1 125 ? 1.196 -3.140 2.305 1.00 97.31 125 ILE A O 1
ATOM 1021 N N . GLU A 1 126 ? 2.552 -4.919 2.127 1.00 97.81 126 GLU A N 1
ATOM 1022 C CA . GLU A 1 126 ? 3.166 -4.531 0.858 1.00 97.81 126 GLU A CA 1
ATOM 1023 C C . GLU A 1 126 ? 2.958 -5.614 -0.196 1.00 97.81 126 GLU A C 1
ATOM 1025 O O . GLU A 1 126 ? 3.356 -6.768 -0.013 1.00 97.81 126 GLU A O 1
ATOM 1030 N N . GLY A 1 127 ? 2.343 -5.226 -1.311 1.00 98.19 127 GLY A N 1
ATOM 1031 C CA . GLY A 1 127 ? 2.320 -6.002 -2.541 1.00 98.19 127 GLY A CA 1
ATOM 1032 C C . GLY A 1 127 ? 3.525 -5.628 -3.391 1.00 98.19 127 GLY A C 1
ATOM 1033 O O . GLY A 1 127 ? 3.666 -4.459 -3.738 1.00 98.19 127 GLY A O 1
ATOM 1034 N N . TRP A 1 128 ? 4.374 -6.597 -3.728 1.00 97.94 128 TRP A N 1
ATOM 1035 C CA . TRP A 1 128 ? 5.595 -6.386 -4.506 1.00 97.94 128 TRP A CA 1
ATOM 1036 C C . TRP A 1 128 ? 5.555 -7.162 -5.819 1.00 97.94 128 TRP A C 1
ATOM 1038 O O . TRP A 1 128 ? 5.226 -8.350 -5.828 1.00 97.94 128 TRP A O 1
ATOM 1048 N N . GLU A 1 129 ? 5.945 -6.499 -6.903 1.00 97.62 129 GLU A N 1
ATOM 1049 C CA . GLU A 1 129 ? 6.054 -7.054 -8.249 1.00 97.62 129 GLU A CA 1
ATOM 1050 C C . GLU A 1 129 ? 7.507 -6.977 -8.727 1.00 97.62 129 GLU A C 1
ATOM 1052 O O . GLU A 1 129 ? 8.103 -5.898 -8.722 1.00 97.62 129 GLU A O 1
ATOM 1057 N N . ASN A 1 130 ? 8.086 -8.101 -9.156 1.00 95.75 130 ASN A N 1
ATOM 1058 C CA . ASN A 1 130 ? 9.477 -8.143 -9.619 1.00 95.75 130 ASN A CA 1
ATOM 1059 C C . ASN A 1 130 ? 9.625 -7.770 -11.098 1.00 95.75 130 ASN A C 1
ATOM 1061 O O . ASN A 1 130 ? 10.714 -7.353 -11.495 1.00 95.75 130 ASN A O 1
ATOM 1065 N N . GLU A 1 131 ? 8.552 -7.909 -11.882 1.00 94.94 131 GLU A N 1
ATOM 1066 C CA . GLU A 1 131 ? 8.492 -7.567 -13.304 1.00 94.94 131 GLU A CA 1
ATOM 1067 C C . GLU A 1 131 ? 7.212 -6.782 -13.619 1.00 94.94 131 GLU A C 1
ATOM 1069 O O . GLU A 1 131 ? 6.132 -7.345 -13.793 1.00 94.94 131 GLU A O 1
ATOM 1074 N N . TRP A 1 132 ? 7.316 -5.454 -13.702 1.00 94.75 132 TRP A N 1
ATOM 1075 C CA . TRP A 1 132 ? 6.141 -4.597 -13.879 1.00 94.75 132 TRP A CA 1
ATOM 1076 C C . TRP A 1 132 ? 6.013 -4.048 -15.300 1.00 94.75 132 TRP A C 1
ATOM 1078 O O . TRP A 1 132 ? 6.471 -2.950 -15.608 1.00 94.75 132 TRP A O 1
ATOM 1088 N N . SER A 1 133 ? 5.337 -4.794 -16.172 1.00 94.19 133 SER A N 1
ATOM 1089 C CA . SER A 1 133 ? 5.104 -4.377 -17.561 1.00 94.19 133 SER A CA 1
ATOM 1090 C C . SER A 1 133 ? 4.261 -3.098 -17.678 1.00 94.19 133 SER A C 1
ATOM 1092 O O . SER A 1 133 ? 3.412 -2.809 -16.831 1.00 94.19 133 SER A O 1
ATOM 1094 N N . TYR A 1 134 ? 4.464 -2.359 -18.770 1.00 95.06 134 TYR A N 1
ATOM 1095 C CA . TYR A 1 134 ? 3.617 -1.230 -19.162 1.00 95.06 134 TYR A CA 1
ATOM 1096 C C . TYR A 1 134 ? 2.138 -1.627 -19.251 1.00 95.06 134 TYR A C 1
ATOM 1098 O O . TYR A 1 134 ? 1.802 -2.681 -19.790 1.00 95.06 134 TYR A O 1
ATOM 1106 N N . GLY A 1 135 ? 1.254 -0.777 -18.734 1.00 95.31 135 GLY A N 1
ATOM 1107 C CA . GLY A 1 135 ? -0.194 -0.975 -18.712 1.00 95.31 135 GLY A CA 1
ATOM 1108 C C . GLY A 1 135 ? -0.673 -2.046 -17.729 1.00 95.31 135 GLY A C 1
ATOM 1109 O O . GLY A 1 135 ? -1.879 -2.239 -17.583 1.00 95.31 135 GLY A O 1
ATOM 1110 N N . ALA A 1 136 ? 0.231 -2.754 -17.042 1.00 96.75 136 ALA A N 1
ATOM 1111 C CA . ALA A 1 136 ? -0.159 -3.807 -16.120 1.00 96.75 136 ALA A CA 1
ATOM 1112 C C . ALA A 1 136 ? -0.683 -3.225 -14.800 1.00 96.75 136 ALA A C 1
ATOM 1114 O O . ALA A 1 136 ? -0.009 -2.439 -14.123 1.00 96.75 136 ALA A O 1
ATOM 1115 N N . THR A 1 137 ? -1.865 -3.693 -14.403 1.00 97.88 137 THR A N 1
ATOM 1116 C CA . THR A 1 137 ? -2.464 -3.413 -13.097 1.00 97.88 137 THR A CA 1
ATOM 1117 C C . THR A 1 137 ? -2.246 -4.582 -12.146 1.00 97.88 137 THR A C 1
ATOM 1119 O O . THR A 1 137 ? -2.574 -5.735 -12.448 1.00 97.88 137 THR A O 1
ATOM 1122 N N . LYS A 1 138 ? -1.743 -4.268 -10.956 1.00 98.25 138 LYS A N 1
ATOM 1123 C CA . LYS A 1 138 ? -1.572 -5.201 -9.842 1.00 98.25 138 LYS A CA 1
ATOM 1124 C C . LYS A 1 138 ? -2.485 -4.772 -8.704 1.00 98.25 138 LYS A C 1
ATOM 1126 O O . LYS A 1 138 ? -2.750 -3.584 -8.543 1.00 98.25 138 LYS A O 1
ATOM 1131 N N . HIS A 1 139 ? -3.014 -5.728 -7.948 1.00 98.38 139 HIS A N 1
ATOM 1132 C CA . HIS A 1 139 ? -3.962 -5.429 -6.878 1.00 98.38 139 HIS A CA 1
ATOM 1133 C C . HIS A 1 139 ? -3.822 -6.364 -5.687 1.00 98.38 139 HIS A C 1
ATOM 1135 O O . HIS A 1 139 ? -3.281 -7.467 -5.800 1.00 98.38 139 HIS A O 1
ATOM 1141 N N . MET A 1 140 ? -4.379 -5.919 -4.567 1.00 98.44 140 MET A N 1
ATOM 1142 C CA . MET A 1 140 ? -4.672 -6.709 -3.382 1.00 98.44 140 MET A CA 1
ATOM 1143 C C . MET A 1 140 ? -6.098 -6.397 -2.917 1.00 98.44 140 MET A C 1
ATOM 1145 O O . MET A 1 140 ? -6.521 -5.241 -2.911 1.00 98.44 140 MET A O 1
ATOM 1149 N N . ARG A 1 141 ? -6.840 -7.434 -2.535 1.00 98.31 141 ARG A N 1
ATOM 1150 C CA . ARG A 1 141 ? -8.148 -7.330 -1.889 1.00 98.31 141 ARG A CA 1
ATOM 1151 C C . ARG A 1 141 ? -8.035 -7.975 -0.520 1.00 98.31 141 ARG A C 1
ATOM 1153 O O . ARG A 1 141 ? -7.781 -9.175 -0.417 1.00 98.31 141 ARG A O 1
ATOM 1160 N N . LEU A 1 142 ? -8.191 -7.165 0.514 1.00 97.88 142 LEU A N 1
ATOM 1161 C CA . LEU A 1 142 ? -7.934 -7.535 1.898 1.00 97.88 142 LEU A CA 1
ATOM 1162 C C . LEU A 1 142 ? -9.214 -7.387 2.703 1.00 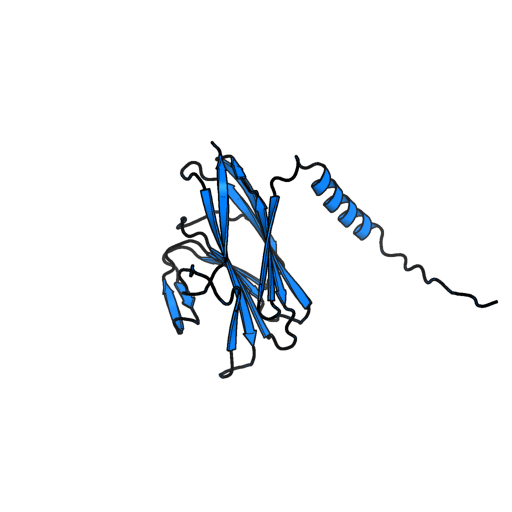97.88 142 LEU A C 1
ATOM 1164 O O . LEU A 1 142 ? -9.909 -6.381 2.577 1.00 97.88 142 LEU A O 1
ATOM 1168 N N . GLN A 1 143 ? -9.507 -8.373 3.536 1.00 97.69 143 GLN A N 1
ATOM 1169 C CA . GLN A 1 143 ? -10.583 -8.321 4.508 1.00 97.69 143 GLN A CA 1
ATOM 1170 C C . GLN A 1 143 ? -9.998 -8.186 5.908 1.00 97.69 143 GLN A C 1
ATOM 1172 O O . GLN A 1 143 ? -9.065 -8.895 6.277 1.00 97.69 143 GLN A O 1
ATOM 1177 N N . PHE A 1 144 ? -10.586 -7.295 6.689 1.00 95.81 144 PHE A N 1
ATOM 1178 C CA . PHE A 1 144 ? -10.189 -6.997 8.056 1.00 95.81 144 PHE A CA 1
ATOM 1179 C C . PHE A 1 144 ? -11.399 -7.063 8.978 1.00 95.81 144 PHE A C 1
ATOM 1181 O O . PHE A 1 144 ? -12.538 -7.040 8.513 1.00 95.81 144 PHE A O 1
ATOM 1188 N N . LYS A 1 145 ? -11.153 -7.079 10.288 1.00 95.38 145 LYS A N 1
ATOM 1189 C CA . LYS A 1 145 ? -12.185 -6.914 11.315 1.00 95.38 145 LYS A CA 1
ATOM 1190 C C . LYS A 1 145 ? -12.099 -5.517 11.926 1.00 95.38 145 LYS A C 1
ATOM 1192 O O . LYS A 1 145 ? -11.027 -5.102 12.365 1.00 95.38 145 LYS A O 1
ATOM 1197 N N . ALA A 1 146 ? -13.216 -4.798 11.961 1.00 94.19 146 ALA A N 1
ATOM 1198 C CA . ALA A 1 146 ? -13.299 -3.487 12.585 1.00 94.19 146 ALA A CA 1
ATOM 1199 C C . ALA A 1 146 ? -13.107 -3.612 14.109 1.00 94.19 146 ALA A C 1
ATOM 1201 O O . ALA A 1 146 ? -13.763 -4.445 14.746 1.00 94.19 146 ALA A O 1
ATOM 1202 N N . PRO A 1 147 ? -12.212 -2.824 14.724 1.00 92.81 147 PRO A N 1
ATOM 1203 C CA . PRO A 1 147 ? -11.990 -2.875 16.166 1.00 92.81 147 PRO A CA 1
ATOM 1204 C C . PRO A 1 147 ? -13.148 -2.231 16.937 1.00 92.81 147 PRO A C 1
ATOM 1206 O O . PRO A 1 147 ? -13.848 -1.368 16.425 1.00 92.81 147 PRO A O 1
ATOM 1209 N N . TYR A 1 148 ? -13.293 -2.584 18.214 1.00 93.31 148 TYR A N 1
ATOM 1210 C CA . TYR A 1 148 ? -14.226 -1.911 19.131 1.00 93.31 148 TYR A CA 1
ATOM 1211 C C . TYR A 1 148 ? -13.620 -0.687 19.835 1.00 93.31 148 TYR A C 1
ATOM 1213 O O . TYR A 1 148 ? -14.339 0.114 20.427 1.00 93.31 148 TYR A O 1
ATOM 1221 N N . SER A 1 149 ? -12.291 -0.558 19.820 1.00 91.69 149 SER A N 1
ATOM 1222 C CA . SER A 1 149 ? -11.544 0.352 20.695 1.00 91.69 149 SER A CA 1
ATOM 1223 C C . SER A 1 149 ? -11.280 1.740 20.114 1.00 91.69 149 SER A C 1
ATOM 1225 O O . SER A 1 149 ? -10.932 2.640 20.876 1.00 91.69 149 SER A O 1
ATOM 1227 N N . ILE A 1 150 ? -11.435 1.937 18.803 1.00 92.12 150 ILE A N 1
ATOM 1228 C CA . ILE A 1 150 ? -11.111 3.204 18.134 1.00 92.12 150 ILE A CA 1
ATOM 1229 C C . ILE A 1 150 ? -12.284 3.696 17.281 1.00 92.12 150 ILE A C 1
ATOM 1231 O O . ILE A 1 150 ? -13.030 2.876 16.750 1.00 92.12 150 ILE A O 1
ATOM 1235 N N . PRO A 1 151 ? -12.463 5.022 17.142 1.00 95.38 151 PRO A N 1
ATOM 1236 C CA . PRO A 1 151 ? -13.576 5.600 16.389 1.00 95.38 151 PRO A CA 1
ATOM 1237 C C . PRO A 1 151 ? -13.333 5.647 14.874 1.00 95.38 151 PRO A C 1
ATOM 1239 O O . PRO A 1 151 ? -14.250 5.960 14.119 1.00 95.38 151 PRO A O 1
ATOM 1242 N N . GLN A 1 152 ? -12.105 5.393 14.420 1.00 96.56 152 GLN A N 1
ATOM 1243 C CA . GLN A 1 152 ? -11.735 5.429 13.009 1.00 96.56 152 GLN A CA 1
ATOM 1244 C C . GLN A 1 152 ? -10.478 4.602 12.745 1.00 96.56 152 GLN A C 1
ATOM 1246 O O . GLN A 1 152 ? -9.646 4.468 13.639 1.00 96.56 152 GLN A O 1
ATOM 1251 N N . ILE A 1 153 ? -10.344 4.113 11.515 1.00 96.88 153 ILE A N 1
ATOM 1252 C CA . ILE A 1 153 ? -9.179 3.402 10.989 1.00 96.88 153 ILE A CA 1
ATOM 1253 C C . ILE A 1 153 ? -8.496 4.319 9.978 1.00 96.88 153 ILE A C 1
ATOM 1255 O O . ILE A 1 153 ? -9.092 4.687 8.965 1.00 96.88 153 ILE A O 1
ATOM 1259 N N . GLU A 1 154 ? -7.249 4.675 10.248 1.00 97.62 154 GLU A N 1
ATOM 1260 C CA . GLU A 1 154 ? -6.391 5.426 9.337 1.00 97.62 154 GLU A CA 1
ATOM 1261 C C . GLU A 1 154 ? -5.583 4.464 8.469 1.00 97.62 154 GLU A C 1
ATOM 1263 O O . GLU A 1 154 ? -4.899 3.572 8.980 1.00 97.62 154 GLU A O 1
ATOM 1268 N N . VAL A 1 155 ? -5.647 4.661 7.151 1.00 98.06 155 VAL A N 1
ATOM 1269 C CA . VAL A 1 155 ? -4.868 3.875 6.189 1.00 98.06 155 VAL A CA 1
ATOM 1270 C C . VAL A 1 155 ? -4.048 4.819 5.329 1.00 98.06 155 VAL A C 1
ATOM 1272 O O . VAL A 1 155 ? -4.587 5.611 4.558 1.00 98.06 155 VAL A O 1
ATOM 1275 N N . ASN A 1 156 ? -2.732 4.713 5.448 1.00 98.44 156 ASN A N 1
ATOM 1276 C CA . ASN A 1 156 ? -1.796 5.402 4.575 1.00 98.44 156 ASN A CA 1
ATOM 1277 C C . ASN A 1 156 ? -1.514 4.527 3.354 1.00 98.44 156 ASN A C 1
ATOM 1279 O O . ASN A 1 156 ? -1.183 3.346 3.497 1.00 98.44 156 ASN A O 1
ATOM 1283 N N . VAL A 1 157 ? -1.594 5.120 2.168 1.00 98.31 157 VAL A N 1
ATOM 1284 C CA . VAL A 1 157 ? -1.376 4.451 0.886 1.00 98.31 157 VAL A CA 1
ATOM 1285 C C . VAL A 1 157 ? -0.239 5.119 0.136 1.00 98.31 157 VAL A C 1
ATOM 1287 O O . VAL A 1 157 ? -0.204 6.345 -0.006 1.00 98.31 157 VAL A O 1
ATOM 1290 N N . ARG A 1 158 ? 0.669 4.292 -0.381 1.00 98.00 158 ARG A N 1
ATOM 1291 C CA . ARG A 1 158 ? 1.690 4.713 -1.341 1.00 98.00 158 ARG A CA 1
ATOM 1292 C C . ARG A 1 158 ? 2.034 3.612 -2.327 1.00 98.00 158 ARG A C 1
ATOM 1294 O O . ARG A 1 158 ? 1.920 2.431 -2.016 1.00 98.00 158 ARG A O 1
ATOM 1301 N N . GLY A 1 159 ? 2.532 4.008 -3.485 1.00 97.19 159 GLY A N 1
ATOM 1302 C CA . GLY A 1 159 ? 3.167 3.131 -4.458 1.00 97.19 159 GLY A CA 1
ATOM 1303 C C . GLY A 1 159 ? 4.620 3.520 -4.685 1.00 97.19 159 GLY A C 1
ATOM 1304 O O . GLY A 1 159 ? 5.019 4.650 -4.408 1.00 97.19 159 GLY A O 1
ATOM 1305 N N . VAL A 1 160 ? 5.407 2.589 -5.211 1.00 95.81 160 VAL A N 1
ATOM 1306 C CA . VAL A 1 160 ? 6.756 2.837 -5.726 1.00 95.81 160 VAL A CA 1
ATOM 1307 C C . VAL A 1 160 ? 6.942 2.108 -7.049 1.00 95.81 160 VAL A C 1
ATOM 1309 O O . VAL A 1 160 ? 6.554 0.948 -7.176 1.00 95.81 160 VAL A O 1
ATOM 1312 N N . LEU A 1 161 ? 7.570 2.765 -8.022 1.00 95.19 161 LEU A N 1
ATOM 1313 C CA . LEU A 1 161 ? 8.149 2.106 -9.192 1.00 95.19 161 LEU A CA 1
ATOM 1314 C C . LEU A 1 161 ? 9.657 2.292 -9.198 1.00 95.19 161 LEU A C 1
ATOM 1316 O O . LEU A 1 161 ? 10.174 3.359 -8.867 1.00 95.19 161 LEU A O 1
ATOM 1320 N N . ILE A 1 162 ? 10.353 1.243 -9.619 1.00 94.69 162 ILE A N 1
ATOM 1321 C CA . ILE A 1 162 ? 11.800 1.225 -9.769 1.00 94.69 162 ILE A CA 1
ATOM 1322 C C . ILE A 1 162 ? 12.158 1.113 -11.246 1.00 94.69 162 ILE A C 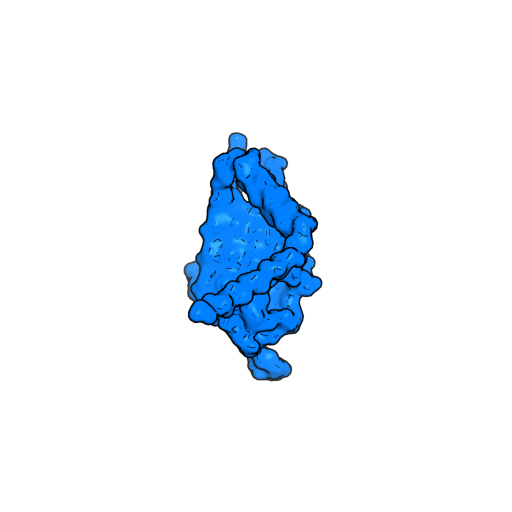1
ATOM 1324 O O . ILE A 1 1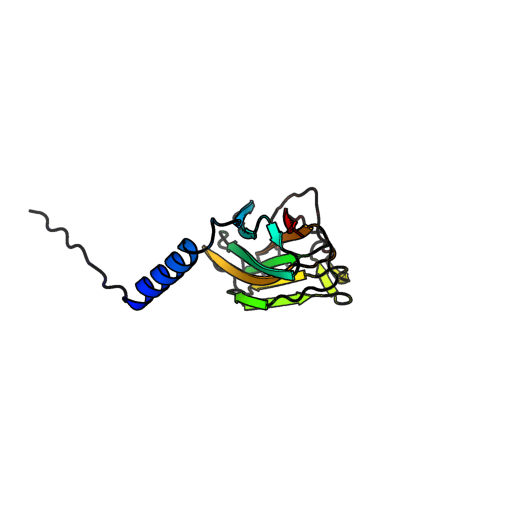62 ? 11.680 0.231 -11.966 1.00 94.69 162 ILE A O 1
ATOM 1328 N N . PHE A 1 163 ? 13.084 1.965 -11.669 1.00 91.44 163 PHE A N 1
ATOM 1329 C CA . PHE A 1 163 ? 13.614 2.044 -13.026 1.00 91.44 163 PHE A CA 1
ATOM 1330 C C . PHE A 1 163 ? 15.089 1.657 -13.044 1.00 91.44 163 PHE A C 1
ATOM 1332 O O . PHE A 1 163 ? 15.801 1.817 -12.050 1.00 91.44 163 PHE A O 1
ATOM 1339 N N . GLY A 1 164 ? 15.569 1.209 -14.202 1.00 85.75 164 GLY A N 1
ATOM 1340 C CA . GLY A 1 164 ? 16.981 0.901 -14.412 1.00 85.75 164 GLY A CA 1
ATOM 1341 C C . GLY A 1 164 ? 17.442 -0.414 -13.774 1.00 85.75 164 GLY A C 1
ATOM 1342 O O . GLY A 1 164 ? 16.674 -1.182 -13.197 1.00 85.75 164 GLY A O 1
ATOM 1343 N N . ARG A 1 165 ? 18.738 -0.715 -13.917 1.00 77.75 165 ARG A N 1
ATOM 1344 C CA . ARG A 1 165 ? 19.356 -1.966 -13.447 1.00 77.75 165 ARG A CA 1
ATOM 1345 C C . ARG A 1 165 ? 20.631 -1.693 -12.652 1.00 77.75 165 ARG A C 1
ATOM 1347 O O . ARG A 1 165 ? 21.327 -0.702 -12.874 1.00 77.75 165 ARG A O 1
ATOM 1354 N N . GLY A 1 166 ? 20.951 -2.604 -11.733 1.00 78.19 166 GLY A N 1
ATOM 1355 C CA . GLY A 1 166 ? 22.182 -2.554 -10.942 1.00 78.19 166 GLY A CA 1
ATOM 1356 C C . GLY A 1 166 ? 22.320 -1.263 -10.129 1.00 78.19 166 GLY A C 1
ATOM 1357 O O . GLY A 1 166 ? 21.453 -0.939 -9.321 1.00 78.19 166 GLY A O 1
ATOM 1358 N N . ARG A 1 167 ? 23.422 -0.534 -10.340 1.00 77.12 167 ARG A N 1
ATOM 1359 C CA . ARG A 1 167 ? 23.748 0.702 -9.606 1.00 77.12 167 ARG A CA 1
ATOM 1360 C C . ARG A 1 167 ? 22.951 1.928 -10.063 1.00 77.12 167 ARG A C 1
ATOM 1362 O O . ARG A 1 167 ? 22.866 2.888 -9.310 1.00 77.12 167 ARG A O 1
ATOM 1369 N N . ASN A 1 168 ? 22.315 1.871 -11.234 1.00 83.31 168 ASN A N 1
ATOM 1370 C CA . ASN A 1 168 ? 21.542 2.981 -11.801 1.00 83.31 168 ASN A CA 1
ATOM 1371 C C . ASN A 1 168 ? 20.050 2.898 -11.443 1.00 83.31 168 ASN A C 1
ATOM 1373 O O . ASN A 1 168 ? 19.216 3.468 -12.142 1.00 83.31 168 ASN A O 1
ATOM 1377 N N . LYS A 1 169 ? 19.698 2.144 -10.390 1.00 88.38 169 LYS A N 1
ATOM 1378 C CA . LYS A 1 169 ? 18.311 2.024 -9.942 1.00 88.38 169 LYS A CA 1
ATOM 1379 C C . LYS A 1 169 ? 17.804 3.355 -9.396 1.00 88.38 169 LYS A C 1
ATOM 1381 O O . LYS A 1 169 ? 18.366 3.892 -8.437 1.00 88.38 169 LYS A O 1
ATOM 1386 N N . GLN A 1 170 ? 16.714 3.833 -9.973 1.00 90.88 170 GLN A N 1
ATOM 1387 C CA . GLN A 1 170 ? 15.961 4.983 -9.486 1.00 90.88 170 GLN A CA 1
ATOM 1388 C C . GLN A 1 170 ? 14.610 4.511 -8.973 1.00 90.88 170 GLN A C 1
ATOM 1390 O O . GLN A 1 170 ? 14.062 3.546 -9.496 1.00 90.88 170 GLN A O 1
ATOM 1395 N N . GLU A 1 171 ? 14.093 5.180 -7.954 1.00 92.94 171 GLU A N 1
ATOM 1396 C CA . GLU A 1 171 ? 12.787 4.890 -7.374 1.00 92.94 171 GLU A CA 1
ATOM 1397 C C . GLU A 1 171 ? 11.938 6.156 -7.432 1.00 92.94 171 GLU A C 1
ATOM 1399 O O . GLU A 1 171 ? 12.424 7.241 -7.111 1.00 92.94 171 GLU A O 1
ATOM 1404 N N . VAL A 1 172 ? 10.684 6.010 -7.850 1.00 92.75 172 VAL A N 1
ATOM 1405 C CA . VAL A 1 172 ? 9.677 7.072 -7.807 1.00 92.75 172 VAL A CA 1
ATOM 1406 C C . VAL A 1 172 ? 8.537 6.595 -6.927 1.00 92.75 172 VAL A C 1
ATOM 1408 O O . VAL A 1 172 ? 7.944 5.550 -7.194 1.00 92.75 172 VAL A O 1
ATOM 1411 N N . ALA A 1 173 ? 8.243 7.372 -5.888 1.00 94.06 173 ALA A N 1
ATOM 1412 C CA . ALA A 1 173 ? 7.111 7.149 -5.004 1.00 94.06 173 ALA A CA 1
ATOM 1413 C C . ALA A 1 173 ? 5.866 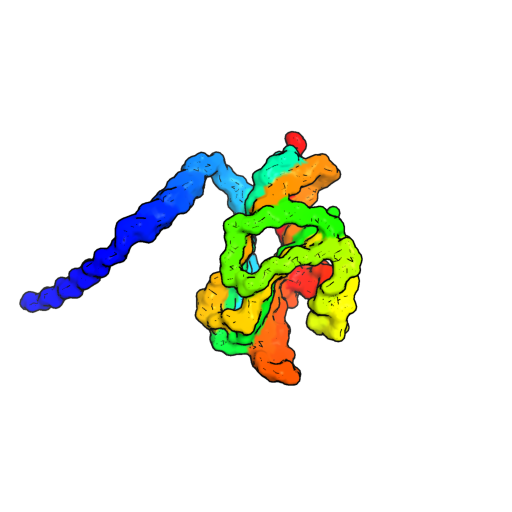7.900 -5.491 1.00 94.06 173 ALA A C 1
ATOM 1415 O O . ALA A 1 173 ? 5.969 8.947 -6.137 1.00 94.06 173 ALA A O 1
ATOM 1416 N N . VAL A 1 174 ? 4.694 7.362 -5.155 1.00 94.81 174 VAL A N 1
ATOM 1417 C CA . VAL A 1 174 ? 3.390 7.992 -5.371 1.00 94.81 174 VAL A CA 1
ATOM 1418 C C . VAL A 1 174 ? 2.562 7.924 -4.091 1.00 94.81 174 VAL A C 1
ATOM 1420 O O . VAL A 1 174 ? 2.400 6.823 -3.568 1.00 94.81 174 VAL A O 1
ATOM 1423 N N . PRO A 1 175 ? 2.011 9.053 -3.604 1.00 95.38 175 PRO A N 1
ATOM 1424 C CA . PRO A 1 175 ? 2.099 10.405 -4.181 1.00 95.38 175 PRO A CA 1
ATOM 1425 C C . PRO A 1 175 ? 3.530 10.973 -4.167 1.00 95.38 175 PRO A C 1
ATOM 1427 O O . PRO A 1 175 ? 4.362 10.523 -3.397 1.00 95.38 175 PRO A O 1
ATOM 1430 N N . ILE A 1 176 ? 3.844 11.945 -5.030 1.00 92.25 176 ILE A N 1
ATOM 1431 C CA . ILE A 1 176 ? 5.187 12.571 -5.057 1.00 92.25 176 ILE A CA 1
ATOM 1432 C C . ILE A 1 176 ? 5.355 13.554 -3.891 1.00 92.25 176 ILE A C 1
ATOM 1434 O O . ILE A 1 176 ? 6.442 13.710 -3.338 1.00 92.25 176 ILE A O 1
ATOM 1438 N N . HIS A 1 177 ? 4.264 14.225 -3.519 1.00 90.44 177 HIS A N 1
ATOM 1439 C CA . HIS A 1 177 ? 4.221 15.210 -2.449 1.00 90.44 177 HIS A CA 1
ATOM 1440 C C . HIS A 1 177 ? 3.035 14.925 -1.535 1.00 90.44 177 HIS A C 1
ATOM 1442 O O . HIS A 1 177 ? 1.943 14.608 -2.003 1.00 90.44 177 HIS A O 1
ATOM 1448 N N . SER A 1 178 ? 3.258 15.062 -0.233 1.00 94.00 178 SER A N 1
ATOM 1449 C CA . SER A 1 178 ? 2.225 14.995 0.793 1.00 94.00 178 SER A CA 1
ATOM 1450 C C . SER A 1 178 ? 2.685 15.774 2.024 1.00 94.00 178 SER A C 1
ATOM 1452 O O . SER A 1 178 ? 3.884 15.936 2.249 1.00 94.00 178 SER A O 1
ATOM 1454 N N . TYR A 1 179 ? 1.732 16.252 2.823 1.00 93.94 179 TYR A N 1
ATOM 1455 C CA . TYR A 1 179 ? 2.010 16.785 4.161 1.00 93.94 179 TYR A CA 1
ATOM 1456 C C . TYR A 1 179 ? 2.272 15.672 5.185 1.00 93.94 179 TYR A C 1
ATOM 1458 O O . TYR A 1 179 ? 2.750 15.949 6.283 1.00 93.94 179 TYR A O 1
ATOM 1466 N N . LEU A 1 180 ? 1.952 14.426 4.829 1.00 96.38 180 LEU A N 1
ATOM 1467 C CA . LEU A 1 180 ? 2.127 13.244 5.657 1.00 96.38 180 LEU A CA 1
ATOM 1468 C C . LEU A 1 180 ? 3.141 12.302 5.016 1.00 96.38 180 LEU A C 1
ATOM 1470 O O . LEU A 1 180 ? 3.079 12.025 3.817 1.00 96.38 180 LEU A O 1
ATOM 1474 N N . ASN A 1 181 ? 4.021 11.764 5.855 1.00 96.81 181 ASN A N 1
ATOM 1475 C CA . ASN A 1 181 ? 4.928 10.689 5.490 1.00 96.81 181 ASN A CA 1
ATOM 1476 C C . ASN A 1 181 ? 4.635 9.451 6.338 1.00 96.81 181 ASN A C 1
ATOM 1478 O O . ASN A 1 181 ? 4.224 9.570 7.495 1.00 96.81 181 ASN A O 1
ATOM 1482 N N . ASP A 1 182 ? 4.872 8.268 5.781 1.00 96.25 182 ASP A N 1
ATOM 1483 C CA . ASP A 1 182 ? 4.880 7.039 6.569 1.00 96.25 182 ASP A CA 1
ATOM 1484 C C . ASP A 1 182 ? 6.187 6.868 7.362 1.00 96.25 182 ASP A C 1
ATOM 1486 O O . ASP A 1 182 ? 7.116 7.673 7.292 1.00 96.25 182 ASP A O 1
ATOM 1490 N N . GLN A 1 183 ? 6.268 5.780 8.124 1.00 94.88 183 GLN A N 1
ATOM 1491 C CA . GLN A 1 183 ? 7.426 5.422 8.943 1.00 94.88 183 GLN A CA 1
ATOM 1492 C C . GLN A 1 183 ? 8.696 5.179 8.119 1.00 94.88 183 GLN A C 1
ATOM 1494 O O . GLN A 1 183 ? 9.797 5.356 8.629 1.00 94.88 183 GLN A O 1
ATOM 1499 N N . GLN A 1 184 ? 8.568 4.827 6.835 1.00 95.69 184 GLN A N 1
ATOM 1500 C CA . GLN A 1 184 ? 9.695 4.708 5.909 1.00 95.69 184 GLN A CA 1
ATOM 1501 C C . GLN A 1 184 ? 10.119 6.053 5.307 1.00 95.69 184 GLN A C 1
ATOM 1503 O O . GLN A 1 184 ? 11.103 6.086 4.564 1.00 95.69 184 GLN A O 1
ATOM 1508 N N . GLY A 1 185 ? 9.442 7.147 5.663 1.00 96.12 185 GLY A N 1
ATOM 1509 C CA . GLY A 1 185 ? 9.734 8.504 5.221 1.00 96.12 185 GLY A CA 1
ATOM 1510 C C . GLY A 1 185 ? 9.140 8.846 3.858 1.00 96.12 185 GLY A C 1
ATOM 1511 O O . GLY A 1 185 ? 9.468 9.900 3.316 1.00 96.12 185 GLY A O 1
ATOM 1512 N N . TYR A 1 186 ? 8.302 7.978 3.286 1.00 96.81 186 TYR A N 1
ATOM 1513 C CA . TYR A 1 186 ? 7.680 8.237 1.993 1.00 96.81 186 TYR A CA 1
ATOM 1514 C C . TYR A 1 186 ? 6.431 9.101 2.145 1.00 96.81 186 TYR A C 1
ATOM 1516 O O . TYR A 1 186 ? 5.656 8.858 3.070 1.00 96.81 186 TYR A O 1
ATOM 1524 N N . PRO A 1 187 ? 6.171 10.029 1.210 1.00 97.38 187 PRO A N 1
ATOM 1525 C CA . PRO A 1 187 ? 4.884 10.709 1.117 1.00 97.38 187 PRO A CA 1
ATOM 1526 C C . PRO A 1 187 ? 3.748 9.704 0.908 1.00 97.38 187 PRO A C 1
ATOM 1528 O O . PRO A 1 187 ? 3.866 8.758 0.126 1.00 97.38 187 PRO A O 1
ATOM 1531 N N . VAL A 1 188 ? 2.629 9.930 1.595 1.00 98.19 188 VAL A N 1
ATOM 1532 C CA . VAL A 1 188 ? 1.449 9.057 1.533 1.00 98.19 188 VAL A CA 1
ATOM 1533 C C . VAL A 1 188 ? 0.169 9.846 1.331 1.00 98.19 188 VAL A C 1
ATOM 1535 O O . VAL A 1 188 ? 0.056 10.999 1.748 1.00 98.19 188 VAL A O 1
ATOM 1538 N N . THR A 1 189 ? -0.829 9.201 0.740 1.00 97.94 189 THR A N 1
ATOM 1539 C CA . THR A 1 189 ? -2.220 9.642 0.861 1.00 97.94 189 THR A CA 1
ATOM 1540 C C . THR A 1 189 ? -2.852 8.879 2.015 1.00 97.94 189 THR A C 1
ATOM 1542 O O . THR A 1 189 ? -2.806 7.651 2.030 1.00 97.94 189 THR A O 1
ATOM 1545 N N . GLN A 1 190 ? -3.429 9.590 2.981 1.00 98.06 190 GLN A N 1
ATOM 1546 C CA . GLN A 1 190 ? -4.169 8.976 4.079 1.00 98.06 190 GLN A CA 1
ATOM 1547 C C . GLN A 1 190 ? -5.666 8.992 3.769 1.00 98.06 190 GLN A C 1
ATOM 1549 O O . GLN A 1 190 ? -6.206 10.023 3.372 1.00 98.06 190 GLN A O 1
ATOM 1554 N N . ILE A 1 191 ?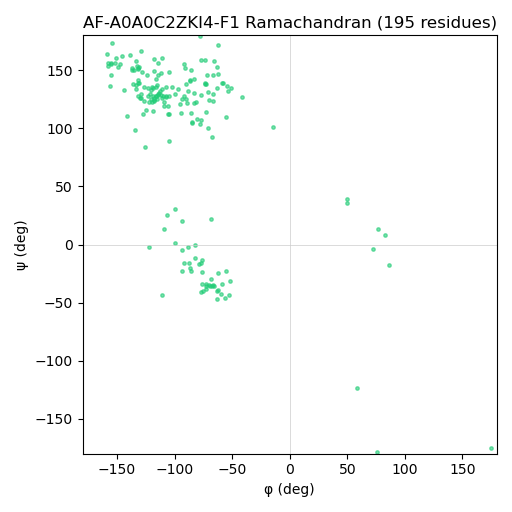 -6.327 7.859 3.988 1.00 97.81 191 ILE A N 1
ATOM 1555 C CA . ILE A 1 191 ? -7.786 7.760 4.055 1.00 97.81 191 ILE A CA 1
ATOM 1556 C C . ILE A 1 191 ? -8.225 7.439 5.484 1.00 97.81 191 ILE A C 1
ATOM 1558 O O . ILE A 1 191 ? -7.442 6.926 6.292 1.00 97.81 191 ILE A O 1
ATOM 1562 N N . VAL A 1 192 ? -9.496 7.707 5.778 1.00 97.62 192 VAL A N 1
ATOM 1563 C CA . VAL A 1 192 ? -10.096 7.457 7.090 1.00 97.62 192 VAL A CA 1
ATOM 1564 C C . VAL A 1 192 ? -11.395 6.683 6.914 1.00 97.62 192 VAL A C 1
ATOM 1566 O O . VAL A 1 192 ? -12.296 7.129 6.211 1.00 97.62 192 VAL A O 1
ATOM 1569 N N . ILE A 1 193 ? -11.504 5.547 7.599 1.00 97.56 193 ILE A N 1
ATOM 1570 C CA . ILE A 1 193 ? -12.725 4.740 7.677 1.00 97.56 193 ILE A CA 1
ATOM 1571 C C . ILE A 1 193 ? -13.328 4.940 9.062 1.00 97.56 193 ILE A C 1
ATOM 1573 O O . ILE A 1 193 ? -12.689 4.618 10.062 1.00 97.56 193 ILE A O 1
ATOM 1577 N N . LYS A 1 194 ? -14.556 5.455 9.156 1.00 97.44 194 LYS A N 1
ATOM 1578 C CA . LYS A 1 194 ? -15.213 5.654 10.459 1.00 97.44 194 LYS A CA 1
ATOM 1579 C C . LYS A 1 194 ? -15.657 4.320 11.055 1.00 97.44 194 LYS A C 1
ATOM 1581 O O . LYS A 1 194 ? -16.210 3.482 10.353 1.00 97.44 194 LYS A O 1
ATOM 1586 N N . VAL A 1 195 ? -15.477 4.146 12.358 1.00 96.19 195 VAL A N 1
ATOM 1587 C CA . VAL A 1 195 ? -15.971 2.981 13.100 1.00 96.19 195 VAL A CA 1
ATOM 1588 C C . VAL A 1 195 ? -17.179 3.405 13.929 1.00 96.19 195 VAL A C 1
ATOM 1590 O O . VAL A 1 195 ? -17.068 4.201 14.863 1.00 96.19 195 VAL A O 1
ATOM 1593 N N . LEU A 1 196 ? -18.343 2.883 13.562 1.00 95.88 196 LEU A N 1
ATOM 1594 C CA . LEU A 1 196 ? -19.606 3.079 14.260 1.00 95.88 196 LEU A CA 1
ATOM 1595 C C . LEU A 1 196 ? -19.745 2.056 15.391 1.00 95.88 196 LEU A C 1
ATOM 1597 O O . LEU A 1 196 ? -19.208 0.949 15.312 1.00 95.88 196 LEU A O 1
ATOM 1601 N N . ARG A 1 197 ? -20.452 2.447 16.449 1.00 88.44 197 ARG A N 1
ATOM 1602 C CA . ARG A 1 197 ? -20.739 1.602 17.613 1.00 88.44 197 ARG A CA 1
ATOM 1603 C C . ARG A 1 197 ? -22.132 1.009 17.531 1.00 88.44 197 ARG A C 1
ATOM 1605 O O . ARG A 1 197 ? -23.009 1.692 16.956 1.00 88.44 197 ARG A O 1
#

Foldseek 3Di:
DDDDDDDDDPDDPVVVVVVVVVVVVVVPPPPQQKDWDWFDDPQKIKIKIWHQADAAFDKTKIKIKIWHQDAQFFKKKKKKWWQVAQDFDKDWPDWDAPDKDKDGPQDWDAAPVVRGTDGAPTIMIMRIHRGHH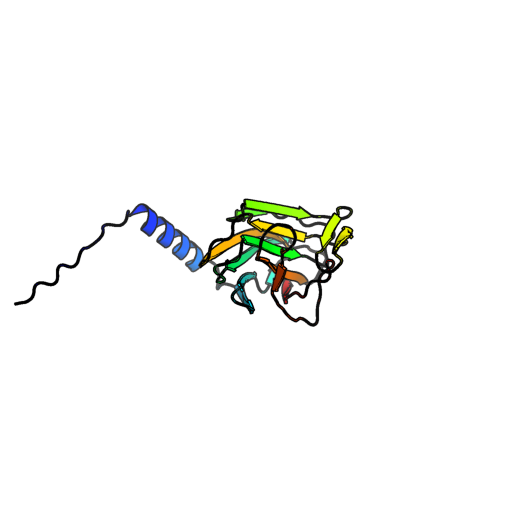HGDMIMTMIMGGHHPPDQKTKMWIKMKTWGDDDPPIDIQMTPNDDPDAHPSRHHTDIDMYGYHD

Secondary structure (DSSP, 8-state):
------------HHHHHHHHHHHHHHHSSSS--EEEEEEEETTEEEEEEEESEEETT-EEEEEEEEEE--TTEEEEEEEEEETT-S----EEEEE-SSEEEEE-TT-EEEETTTTEEEE-SSEEEEEEESS--TT-EEEEEEEEE--SS-SEEEEEEEEEEEESSGGG-EEEEESS--S-B-TTS-B-EEEEEEEE-

Radius of gyration: 19.54 Å; Cα contacts (8 Å, |Δi|>4): 440; chains: 1; bounding box: 51×36×74 Å